Protein AF-A0AAN4WFG5-F1 (afdb_monomer_lite)

pLDDT: mean 77.52, std 17.57, range [32.16, 96.25]

Structure (mmCIF, N/CA/C/O backbone):
data_AF-A0AAN4WFG5-F1
#
_entry.id   AF-A0AAN4WFG5-F1
#
loop_
_atom_site.group_PDB
_atom_site.id
_atom_site.type_symbol
_atom_site.label_atom_id
_atom_site.label_alt_id
_atom_site.label_comp_id
_atom_site.label_asym_id
_atom_site.label_entity_id
_atom_site.label_seq_id
_atom_site.pdbx_PDB_ins_code
_atom_site.Cartn_x
_atom_site.Cartn_y
_atom_site.Cartn_z
_atom_site.occupancy
_atom_site.B_iso_or_equiv
_atom_site.auth_seq_id
_atom_site.auth_comp_id
_atom_site.auth_asym_id
_atom_site.auth_atom_id
_atom_site.pdbx_PDB_model_num
ATOM 1 N N . MET A 1 1 ? -19.060 11.078 45.816 1.00 34.19 1 MET A N 1
ATOM 2 C CA . MET A 1 1 ? -17.906 10.343 45.258 1.00 34.19 1 MET A CA 1
ATOM 3 C C . MET A 1 1 ? -17.980 10.477 43.753 1.00 34.19 1 MET A C 1
ATOM 5 O O . MET A 1 1 ? -18.921 9.961 43.168 1.00 34.19 1 MET A O 1
ATOM 9 N N . SER A 1 2 ? -17.081 11.258 43.155 1.00 34.47 2 SER A N 1
ATOM 10 C CA . SER A 1 2 ? -16.975 11.345 41.698 1.00 34.47 2 SER A CA 1
ATOM 11 C C . SER A 1 2 ? -16.147 10.156 41.227 1.00 34.47 2 SER A C 1
ATOM 13 O O . SER A 1 2 ? -14.965 10.077 41.553 1.00 34.47 2 SER A O 1
ATOM 15 N N . ILE A 1 3 ? -16.773 9.215 40.526 1.00 41.03 3 ILE A N 1
ATOM 16 C CA . ILE A 1 3 ? -16.065 8.164 39.795 1.00 41.03 3 ILE A CA 1
ATOM 17 C C . ILE A 1 3 ? -15.588 8.825 38.501 1.00 41.03 3 ILE A C 1
ATOM 19 O O . ILE A 1 3 ? -16.231 8.727 37.460 1.00 41.03 3 ILE A O 1
ATOM 23 N N . PHE A 1 4 ? -14.488 9.572 38.581 1.00 39.16 4 PHE A N 1
ATOM 24 C CA . PHE A 1 4 ? -13.683 9.814 37.395 1.00 39.16 4 PHE A CA 1
ATOM 25 C C . PHE A 1 4 ? -13.041 8.467 37.071 1.00 39.16 4 PHE A C 1
ATOM 27 O O . PHE A 1 4 ? -12.078 8.065 37.716 1.00 39.16 4 PHE A O 1
ATOM 34 N N . SER A 1 5 ? -13.629 7.714 36.137 1.00 39.97 5 SER A N 1
ATOM 35 C CA . SER A 1 5 ? -12.837 6.704 35.451 1.00 39.97 5 SER A CA 1
ATOM 36 C C . SER A 1 5 ? -11.769 7.492 34.706 1.00 39.97 5 SER A C 1
ATOM 38 O O . SER A 1 5 ? -12.107 8.228 33.773 1.00 39.97 5 SER A O 1
ATOM 40 N N . ASP A 1 6 ? -10.519 7.395 35.142 1.00 40.75 6 ASP A N 1
ATOM 41 C CA . ASP A 1 6 ? -9.383 7.814 34.335 1.00 40.75 6 ASP A CA 1
ATOM 42 C C . ASP A 1 6 ? -9.485 7.035 33.021 1.00 40.75 6 ASP A C 1
ATOM 44 O O . ASP A 1 6 ? -9.111 5.864 32.938 1.00 40.75 6 ASP A O 1
ATOM 48 N N . LYS A 1 7 ? -10.090 7.645 31.994 1.00 48.22 7 LYS A N 1
ATOM 49 C CA . LYS A 1 7 ? -9.979 7.132 30.634 1.00 48.22 7 LYS A CA 1
ATOM 50 C C . LYS A 1 7 ? -8.491 7.192 30.346 1.00 48.22 7 LYS A C 1
ATOM 52 O O . LYS A 1 7 ? -7.965 8.290 30.175 1.00 48.22 7 LYS A O 1
ATOM 57 N N . LYS A 1 8 ? -7.820 6.035 30.347 1.00 57.22 8 LYS A N 1
ATOM 58 C CA . LYS A 1 8 ? -6.467 5.921 29.806 1.00 57.22 8 LYS A CA 1
ATOM 59 C C . LYS A 1 8 ? -6.478 6.645 28.464 1.00 57.22 8 LYS A C 1
ATOM 61 O O . LYS A 1 8 ? -7.284 6.325 27.591 1.00 57.22 8 LYS A O 1
ATOM 66 N N . GLU A 1 9 ? -5.668 7.688 28.358 1.00 62.50 9 GLU A N 1
ATOM 67 C CA . GLU A 1 9 ? -5.581 8.487 27.147 1.00 62.50 9 GLU A CA 1
ATOM 68 C C . GLU A 1 9 ? -5.037 7.570 26.049 1.00 62.50 9 GLU A C 1
ATOM 70 O O . GLU A 1 9 ? -3.884 7.137 26.107 1.00 62.50 9 GLU A O 1
ATOM 75 N N . LYS A 1 10 ? -5.895 7.186 25.093 1.00 67.00 10 LYS A N 1
ATOM 76 C CA . LYS A 1 10 ? -5.463 6.381 23.949 1.00 67.00 10 LYS A CA 1
ATOM 77 C C . LYS A 1 10 ? -4.395 7.184 23.204 1.00 67.00 10 LYS A C 1
ATOM 79 O O . LYS A 1 10 ? -4.493 8.405 23.097 1.00 67.00 10 LYS A O 1
ATOM 84 N N . THR A 1 11 ? -3.381 6.513 22.674 1.00 68.56 11 THR A N 1
ATOM 85 C CA . THR A 1 11 ? -2.281 7.171 21.947 1.00 68.56 11 THR A CA 1
ATOM 86 C C . THR A 1 11 ? -2.275 6.748 20.482 1.00 68.56 11 THR A C 1
ATOM 88 O O . THR A 1 11 ? -2.617 5.607 20.185 1.00 68.56 11 THR A O 1
ATOM 91 N N . SER A 1 12 ? -1.918 7.657 19.565 1.00 72.94 12 SER A N 1
ATOM 92 C CA . SER A 1 12 ? -1.843 7.323 18.136 1.00 72.94 12 SER A CA 1
ATOM 93 C C . SER A 1 12 ? -0.624 6.446 17.841 1.00 72.94 12 SER A C 1
ATOM 95 O O . SER A 1 12 ? 0.480 6.725 18.321 1.00 72.94 12 SER A O 1
ATOM 97 N N . ILE A 1 13 ? -0.803 5.420 17.009 1.00 73.94 13 ILE A N 1
ATOM 98 C CA . ILE A 1 13 ? 0.279 4.537 16.542 1.00 73.94 13 ILE A CA 1
ATOM 99 C C . ILE A 1 13 ? 1.252 5.259 15.606 1.00 73.94 13 ILE A C 1
ATOM 101 O O . ILE A 1 13 ? 2.466 5.029 15.657 1.00 73.94 13 ILE A O 1
ATOM 105 N N . ILE A 1 14 ? 0.717 6.135 14.752 1.00 71.69 14 ILE A N 1
ATOM 106 C CA . ILE A 1 14 ? 1.492 6.966 13.837 1.00 71.69 14 ILE A CA 1
ATOM 107 C C . ILE A 1 14 ? 1.367 8.409 14.308 1.00 71.69 14 ILE A C 1
ATOM 109 O O . ILE A 1 14 ? 0.281 8.982 14.337 1.00 71.69 14 ILE A O 1
ATOM 113 N N . THR A 1 15 ? 2.490 9.005 14.698 1.00 67.75 15 THR A N 1
ATOM 114 C CA . THR A 1 15 ? 2.516 10.381 15.214 1.00 67.75 15 THR A CA 1
ATOM 115 C C . THR A 1 15 ? 3.313 11.293 14.293 1.00 67.75 15 THR A C 1
ATOM 117 O O . THR A 1 15 ? 4.353 10.868 13.780 1.00 67.75 15 THR A O 1
ATOM 120 N N . PRO A 1 16 ? 2.883 12.549 14.082 1.00 61.19 16 PRO A N 1
ATOM 121 C CA . PRO A 1 16 ? 3.707 13.518 13.381 1.00 61.19 16 PRO A CA 1
ATOM 122 C C . PRO A 1 16 ? 4.998 13.771 14.175 1.00 61.19 16 PRO A C 1
ATOM 124 O O . PRO A 1 16 ? 4.988 13.913 15.403 1.00 61.19 16 PRO A O 1
ATOM 127 N N . ALA A 1 17 ? 6.144 13.824 13.499 1.00 61.12 17 ALA A N 1
ATOM 128 C CA . ALA A 1 17 ? 7.402 14.133 14.156 1.00 61.12 17 ALA A CA 1
ATOM 129 C C . ALA A 1 17 ? 7.384 15.599 14.603 1.00 61.12 17 ALA A C 1
ATOM 131 O O . ALA A 1 17 ? 7.198 16.503 13.794 1.00 61.12 17 ALA A O 1
ATOM 132 N N . LYS A 1 18 ? 7.663 15.834 15.890 1.00 53.50 18 LYS A N 1
ATOM 133 C CA . LYS A 1 18 ? 7.558 17.142 16.568 1.00 53.50 18 LYS A CA 1
ATOM 134 C C . LYS A 1 18 ? 8.250 18.341 15.881 1.00 53.50 18 LYS A C 1
ATOM 136 O O . LYS A 1 18 ? 7.961 19.468 16.255 1.00 53.50 18 LYS A O 1
ATOM 141 N N . ASN A 1 19 ? 9.128 18.120 14.895 1.00 50.47 19 ASN A N 1
ATOM 142 C CA . ASN A 1 19 ? 9.938 19.162 14.252 1.00 50.47 19 ASN A CA 1
ATOM 143 C C . ASN A 1 19 ? 9.678 19.343 12.742 1.00 50.47 19 ASN A C 1
ATOM 145 O O . ASN A 1 19 ? 10.284 20.227 12.144 1.00 50.47 19 ASN A O 1
ATOM 149 N N . TYR A 1 20 ? 8.808 18.540 12.120 1.00 46.19 20 TYR A N 1
ATOM 150 C CA . TYR A 1 20 ? 8.482 18.662 10.694 1.00 46.19 20 TYR A CA 1
ATOM 151 C C . TYR A 1 20 ? 6.992 18.385 10.495 1.00 46.19 20 TYR A C 1
ATOM 153 O O . TYR A 1 20 ? 6.522 17.289 10.791 1.00 46.19 20 TYR A O 1
ATOM 161 N N . SER A 1 21 ? 6.256 19.369 9.974 1.00 52.69 21 SER A N 1
ATOM 162 C CA . SER A 1 21 ? 4.793 19.344 9.789 1.00 52.69 21 SER A CA 1
ATOM 163 C C . SER A 1 21 ? 4.278 18.283 8.802 1.00 52.69 21 SER A C 1
ATOM 165 O O . SER A 1 21 ? 3.075 18.185 8.585 1.00 52.69 21 SER A O 1
ATOM 167 N N . LEU A 1 22 ? 5.180 17.506 8.203 1.00 50.88 22 LEU A N 1
ATOM 168 C CA . LEU A 1 22 ? 4.934 16.518 7.157 1.00 50.88 22 LEU A CA 1
ATOM 169 C C . LEU A 1 22 ? 5.889 15.331 7.335 1.00 50.88 22 LEU A C 1
ATOM 171 O O . LEU A 1 22 ? 6.609 14.995 6.414 1.00 50.88 22 LEU A O 1
ATOM 175 N N . SER A 1 23 ? 6.051 14.802 8.546 1.00 56.84 23 SER A N 1
ATOM 176 C CA . SER A 1 23 ? 6.780 13.541 8.717 1.00 56.84 23 SER A CA 1
ATOM 177 C C . SER A 1 23 ? 6.151 12.732 9.827 1.00 56.84 23 SER A C 1
ATOM 179 O O . SER A 1 23 ? 5.722 13.309 10.825 1.00 56.84 23 SER A O 1
ATOM 181 N N . TYR A 1 24 ? 6.110 11.415 9.673 1.00 63.34 24 TYR A N 1
ATOM 182 C CA . TYR A 1 24 ? 5.480 10.509 10.626 1.00 63.34 24 TYR A CA 1
ATOM 183 C C . TYR A 1 24 ? 6.521 9.658 11.369 1.00 63.34 24 TYR A C 1
ATOM 185 O O . TYR A 1 24 ? 7.684 9.556 10.968 1.00 63.34 24 TYR A O 1
ATOM 193 N N . ARG A 1 25 ? 6.123 9.096 12.514 1.00 66.50 25 ARG A N 1
ATOM 194 C CA . ARG A 1 25 ? 6.886 8.098 13.270 1.00 66.50 25 ARG A CA 1
ATOM 195 C C . ARG A 1 25 ? 5.967 6.982 13.730 1.00 66.50 25 ARG A C 1
ATOM 197 O O . ARG A 1 25 ? 4.934 7.259 14.343 1.00 66.50 25 ARG A O 1
ATOM 204 N N . LEU A 1 26 ? 6.404 5.744 13.510 1.00 71.25 26 LEU A N 1
ATOM 205 C CA . LEU A 1 26 ? 5.810 4.567 14.129 1.00 71.25 26 LEU A CA 1
ATOM 206 C C . LEU A 1 26 ? 6.303 4.450 15.574 1.00 71.25 26 LEU A C 1
ATOM 208 O O . LEU A 1 26 ? 7.511 4.474 15.832 1.00 71.25 26 LEU A O 1
ATOM 212 N N . ARG A 1 27 ? 5.376 4.345 16.524 1.00 70.62 27 ARG A N 1
ATOM 213 C CA . ARG A 1 27 ? 5.710 4.069 17.926 1.00 70.62 27 ARG A CA 1
ATOM 214 C C . ARG A 1 27 ? 5.974 2.568 18.119 1.00 70.62 27 ARG A C 1
ATOM 216 O O . ARG A 1 27 ? 5.368 1.746 17.448 1.00 70.62 27 ARG A O 1
ATOM 223 N N . SER A 1 28 ? 6.832 2.206 19.077 1.00 70.31 28 SER A N 1
ATOM 224 C CA . SER A 1 28 ? 6.839 0.842 19.629 1.00 70.31 28 SER A CA 1
ATOM 225 C C . SER A 1 28 ? 5.492 0.568 20.306 1.00 70.31 28 SER A C 1
ATOM 227 O O . SER A 1 28 ? 5.099 1.337 21.185 1.00 70.31 28 SER A O 1
ATOM 229 N N . ILE A 1 29 ? 4.801 -0.496 19.896 1.00 73.25 29 ILE A N 1
ATOM 230 C CA . ILE A 1 29 ? 3.452 -0.840 20.367 1.00 73.25 29 ILE A CA 1
ATOM 231 C C . ILE A 1 29 ? 3.543 -1.989 21.374 1.00 73.25 29 ILE A C 1
ATOM 233 O O . ILE A 1 29 ? 4.164 -3.010 21.082 1.00 73.25 29 ILE A O 1
ATOM 237 N N . ASP A 1 30 ? 2.911 -1.820 22.536 1.00 77.75 30 ASP A N 1
ATOM 238 C CA . ASP A 1 30 ? 2.518 -2.927 23.410 1.00 77.75 30 ASP A CA 1
ATOM 239 C C . ASP A 1 30 ? 1.048 -3.246 23.118 1.00 77.75 30 ASP A C 1
ATOM 241 O O . ASP A 1 30 ? 0.167 -2.424 23.366 1.00 77.75 30 ASP A O 1
ATOM 245 N N . TRP A 1 31 ? 0.781 -4.427 22.558 1.00 77.88 31 TRP A N 1
ATOM 246 C CA . TRP A 1 31 ? -0.572 -4.849 22.181 1.00 77.88 31 TRP A CA 1
ATOM 247 C C . TRP A 1 31 ? -1.488 -5.119 23.388 1.00 77.88 31 TRP A C 1
ATOM 249 O O . TRP A 1 31 ? -2.665 -5.410 23.196 1.00 77.88 31 TRP A O 1
ATOM 259 N N . ASN A 1 32 ? -0.976 -5.019 24.620 1.00 78.50 32 ASN A N 1
ATOM 260 C CA . ASN A 1 32 ? -1.775 -5.092 25.847 1.00 78.50 32 ASN A CA 1
ATOM 261 C C . ASN A 1 32 ? -2.323 -3.726 26.299 1.00 78.50 32 ASN A C 1
ATOM 263 O O . ASN A 1 32 ? -2.953 -3.631 27.355 1.00 78.50 32 ASN A O 1
ATOM 267 N N . GLU A 1 33 ? -2.067 -2.661 25.539 1.00 76.44 33 GLU A N 1
ATOM 268 C CA . GLU A 1 33 ? -2.582 -1.320 25.805 1.00 76.44 33 GLU A CA 1
ATOM 269 C C . GLU A 1 33 ? -3.596 -0.894 24.739 1.00 76.44 33 GLU A C 1
ATOM 271 O O . GLU A 1 33 ? -3.502 -1.286 23.578 1.00 76.44 33 GLU A O 1
ATOM 276 N N . ASP A 1 34 ? -4.555 -0.050 25.126 1.00 71.56 34 ASP A N 1
ATOM 277 C CA . ASP A 1 34 ? -5.479 0.558 24.172 1.00 71.56 34 ASP A CA 1
ATOM 278 C C . ASP A 1 34 ? -4.781 1.694 23.412 1.00 71.56 34 ASP A C 1
ATOM 280 O O . ASP A 1 34 ? -4.182 2.607 23.994 1.00 71.56 34 ASP A O 1
ATOM 284 N N . PHE A 1 35 ? -4.920 1.691 22.094 1.00 77.38 35 PHE A N 1
ATOM 285 C CA . PHE A 1 35 ? -4.412 2.743 21.222 1.00 77.38 35 PHE A CA 1
ATOM 286 C C . PHE A 1 35 ? -5.356 2.942 20.033 1.00 77.38 35 PHE A C 1
ATOM 288 O O . PHE A 1 35 ? -6.289 2.167 19.802 1.00 77.38 35 PHE A O 1
ATOM 295 N N . TYR A 1 36 ? -5.136 4.030 19.304 1.00 75.69 36 TYR A N 1
ATOM 296 C CA . TYR A 1 36 ? -5.899 4.364 18.107 1.00 75.69 36 TYR A CA 1
ATOM 297 C C . TYR A 1 36 ? -4.957 4.662 16.949 1.00 75.69 36 TYR A C 1
ATOM 299 O O . TYR A 1 36 ? -3.743 4.817 17.115 1.00 75.69 36 TYR A O 1
ATOM 307 N N . PHE A 1 37 ? -5.525 4.751 15.761 1.00 79.56 37 PHE A N 1
ATOM 308 C CA . PHE A 1 37 ? -4.801 5.116 14.565 1.00 79.56 37 PHE A CA 1
ATOM 309 C C . PHE A 1 37 ? -5.539 6.218 13.829 1.00 79.56 37 PHE A C 1
ATOM 311 O O . PHE A 1 37 ? -6.680 6.051 13.413 1.00 79.56 37 PHE A O 1
ATOM 318 N N . GLU A 1 38 ? -4.856 7.343 13.644 1.00 78.19 38 GLU A N 1
ATOM 319 C CA . GLU A 1 38 ? -5.314 8.368 12.721 1.00 78.19 38 GLU A CA 1
ATOM 320 C C . GLU A 1 38 ? -4.828 8.005 11.318 1.00 78.19 38 GLU A C 1
ATOM 322 O O . GLU A 1 38 ? -3.624 8.003 11.045 1.00 78.19 38 GLU A O 1
ATOM 327 N N . ASN A 1 39 ? -5.766 7.659 10.437 1.00 82.12 39 ASN A N 1
ATOM 328 C CA . ASN A 1 39 ? -5.450 7.282 9.069 1.00 82.12 39 ASN A CA 1
ATOM 329 C C . ASN A 1 39 ? -4.772 8.451 8.329 1.00 82.12 39 ASN A C 1
ATOM 331 O O . ASN A 1 39 ? -5.426 9.463 8.066 1.00 82.12 39 ASN A O 1
ATOM 335 N N . PRO A 1 40 ? -3.486 8.329 7.932 1.00 81.62 40 PRO A N 1
ATOM 336 C CA . PRO A 1 40 ? -2.794 9.387 7.205 1.00 81.62 40 PRO A CA 1
ATOM 337 C C . PRO A 1 40 ? -3.322 9.522 5.769 1.00 81.62 40 PRO A C 1
ATOM 339 O O . PRO A 1 40 ? -2.989 10.483 5.073 1.00 81.62 40 PRO A O 1
ATOM 342 N N . ILE A 1 41 ? -4.135 8.563 5.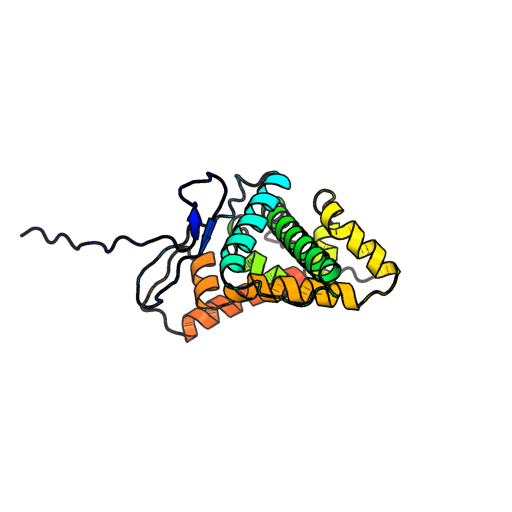312 1.00 88.12 41 ILE A N 1
ATOM 343 C CA . ILE A 1 41 ? -4.728 8.535 3.983 1.00 88.12 41 ILE A CA 1
ATOM 344 C C . ILE A 1 41 ? -6.128 9.130 4.043 1.00 88.12 41 ILE A C 1
ATOM 346 O O . ILE A 1 41 ? -7.126 8.450 4.256 1.00 88.12 41 ILE A O 1
ATOM 350 N N . ASP A 1 42 ? -6.197 10.436 3.816 1.00 85.69 42 ASP A N 1
ATOM 351 C CA . ASP A 1 42 ? -7.460 11.149 3.690 1.00 85.69 42 ASP A CA 1
ATOM 352 C C . ASP A 1 42 ? -7.762 11.415 2.211 1.00 85.69 42 ASP A C 1
ATOM 354 O O . ASP A 1 42 ? -7.152 12.289 1.583 1.00 85.69 42 ASP A O 1
ATOM 358 N N . LYS A 1 43 ? -8.729 10.662 1.666 1.00 89.69 43 LYS A N 1
ATOM 359 C CA . LYS A 1 43 ? -9.199 10.770 0.274 1.00 89.69 43 LYS A CA 1
ATOM 360 C C . LYS A 1 43 ? -9.480 12.218 -0.138 1.00 89.69 43 LYS A C 1
ATOM 362 O O . LYS A 1 43 ? -9.177 12.606 -1.261 1.00 89.69 43 LYS A O 1
ATOM 367 N N . GLU A 1 44 ? -10.056 13.019 0.756 1.00 88.50 44 GLU A N 1
ATOM 368 C CA . GLU A 1 44 ? -10.472 14.393 0.454 1.00 88.50 44 GLU A CA 1
ATOM 369 C C . GLU A 1 44 ? -9.276 15.359 0.426 1.00 88.50 44 GLU A C 1
ATOM 371 O O . GLU A 1 44 ? -9.295 16.366 -0.286 1.00 88.50 44 GLU A O 1
ATOM 376 N N . LYS A 1 45 ? -8.202 15.045 1.161 1.00 87.06 45 LYS A N 1
ATOM 377 C CA . LYS A 1 45 ? -6.991 15.878 1.232 1.00 87.06 45 LYS A CA 1
ATOM 378 C C . LYS A 1 45 ? -5.935 15.489 0.200 1.00 87.06 45 LYS A C 1
ATOM 380 O O . LYS A 1 45 ? -5.166 16.362 -0.224 1.00 87.06 45 LYS A O 1
ATOM 385 N N . ILE A 1 46 ? -5.879 14.220 -0.208 1.00 89.62 46 ILE A N 1
ATOM 386 C CA . ILE A 1 46 ? -4.907 13.688 -1.175 1.00 89.62 46 ILE A CA 1
ATOM 387 C C . ILE A 1 46 ? -5.468 13.845 -2.591 1.00 89.62 46 ILE A C 1
ATOM 389 O O . ILE A 1 46 ? -5.965 12.915 -3.213 1.00 89.62 46 ILE A O 1
ATOM 393 N N . ASN A 1 47 ? -5.373 15.070 -3.101 1.00 86.38 47 ASN A N 1
ATOM 394 C CA . ASN A 1 47 ? -5.838 15.459 -4.434 1.00 86.38 47 ASN A CA 1
ATOM 395 C C . ASN A 1 47 ? -4.700 15.655 -5.448 1.00 86.38 47 ASN A C 1
ATOM 397 O O . ASN A 1 47 ? -4.918 16.204 -6.523 1.00 86.38 47 ASN A O 1
ATOM 401 N N . SER A 1 48 ? -3.477 15.262 -5.091 1.00 89.31 48 SER A N 1
ATOM 402 C CA . SER A 1 48 ? -2.336 15.296 -5.994 1.00 89.31 48 SER A CA 1
ATOM 403 C C . SER A 1 48 ? -1.342 14.193 -5.672 1.00 89.31 48 SER A C 1
ATOM 405 O O . SER A 1 48 ? -1.136 13.812 -4.515 1.00 89.31 48 SER A O 1
ATOM 407 N N . VAL A 1 49 ? -0.660 13.749 -6.718 1.00 89.00 49 VAL A N 1
ATOM 408 C CA . VAL A 1 49 ? 0.458 12.811 -6.654 1.00 89.00 49 VAL A CA 1
ATOM 409 C C . VAL A 1 49 ? 1.538 13.261 -5.663 1.00 89.00 49 VAL A C 1
ATOM 411 O O . VAL A 1 49 ? 2.035 12.455 -4.884 1.00 89.00 49 VAL A O 1
ATOM 414 N N . SER A 1 50 ? 1.889 14.553 -5.634 1.00 87.50 50 SER A N 1
ATOM 415 C CA . SER A 1 50 ? 2.936 15.066 -4.736 1.00 87.50 50 SER A CA 1
ATOM 416 C C . SER A 1 50 ? 2.602 14.856 -3.258 1.00 87.50 50 SER A C 1
ATOM 418 O O . SER A 1 50 ? 3.492 14.562 -2.464 1.00 87.50 50 SER A O 1
ATOM 420 N N . LYS A 1 51 ? 1.323 14.972 -2.876 1.00 89.19 51 LYS A N 1
ATOM 421 C CA . LYS A 1 51 ? 0.887 14.689 -1.502 1.00 89.19 51 LYS A CA 1
ATOM 422 C C . LYS A 1 51 ? 0.993 13.202 -1.181 1.00 89.19 51 LYS A C 1
ATOM 424 O O . LYS A 1 51 ? 1.511 12.860 -0.124 1.00 89.19 51 LYS A O 1
ATOM 429 N N . ALA A 1 52 ? 0.552 12.340 -2.098 1.00 91.62 52 ALA A N 1
ATOM 430 C CA . ALA A 1 52 ? 0.683 10.894 -1.941 1.00 91.62 52 ALA A CA 1
ATOM 431 C C . ALA A 1 52 ? 2.156 10.471 -1.808 1.00 91.62 52 ALA A C 1
ATOM 433 O O . ALA A 1 52 ? 2.484 9.647 -0.960 1.00 91.62 52 ALA A O 1
ATOM 434 N N . MET A 1 53 ? 3.052 11.105 -2.569 1.00 88.88 53 MET A N 1
ATOM 435 C CA . MET A 1 53 ? 4.495 10.867 -2.505 1.00 88.88 53 MET A CA 1
ATOM 436 C C . MET A 1 53 ? 5.103 11.244 -1.152 1.00 88.88 53 MET A C 1
ATOM 438 O O . MET A 1 53 ? 5.907 10.491 -0.610 1.00 88.88 53 MET A O 1
ATOM 442 N N . ASN A 1 54 ? 4.715 12.389 -0.585 1.00 86.69 54 ASN A N 1
ATOM 443 C CA . ASN A 1 54 ? 5.189 12.784 0.743 1.00 86.69 54 ASN A CA 1
ATOM 444 C C . ASN A 1 54 ? 4.734 11.780 1.810 1.00 86.69 54 ASN A C 1
ATOM 446 O O . ASN A 1 54 ? 5.550 11.319 2.599 1.00 86.69 54 ASN A O 1
ATOM 450 N N . ILE A 1 55 ? 3.463 11.365 1.766 1.00 88.31 55 ILE A N 1
ATOM 451 C CA . ILE A 1 55 ? 2.917 10.369 2.699 1.00 88.31 55 ILE A CA 1
ATOM 452 C C . ILE A 1 55 ? 3.652 9.029 2.565 1.00 88.31 55 ILE A C 1
ATOM 454 O O . ILE A 1 55 ? 4.048 8.448 3.574 1.00 88.31 55 ILE A O 1
ATOM 458 N N . ALA A 1 56 ? 3.878 8.552 1.337 1.00 90.38 56 ALA A N 1
ATOM 459 C CA . ALA A 1 56 ? 4.622 7.322 1.077 1.00 90.38 56 ALA A CA 1
ATOM 460 C C . ALA A 1 56 ? 6.036 7.373 1.672 1.00 90.38 56 ALA A C 1
ATOM 462 O O . ALA A 1 56 ? 6.423 6.471 2.416 1.00 90.38 56 ALA A O 1
ATOM 463 N N . LYS A 1 57 ? 6.771 8.460 1.409 1.00 85.00 57 LYS A N 1
ATOM 464 C CA . LYS A 1 57 ? 8.115 8.683 1.957 1.00 85.00 57 LYS A CA 1
ATOM 465 C C . LYS A 1 57 ? 8.123 8.696 3.472 1.00 85.00 57 LYS A C 1
ATOM 467 O O . LYS A 1 57 ? 8.985 8.075 4.081 1.00 85.00 57 LYS A O 1
ATOM 472 N N . ASP A 1 58 ? 7.161 9.361 4.094 1.00 81.94 58 ASP A N 1
ATOM 473 C CA . ASP A 1 58 ? 7.094 9.429 5.549 1.00 81.94 58 ASP A CA 1
ATOM 474 C C . ASP A 1 58 ? 6.797 8.070 6.188 1.00 81.94 58 ASP A C 1
ATOM 476 O O . ASP A 1 58 ? 7.354 7.742 7.241 1.00 81.94 58 ASP A O 1
ATOM 480 N N . ILE A 1 59 ? 5.946 7.261 5.553 1.00 83.62 59 ILE A N 1
ATOM 481 C CA . ILE A 1 59 ? 5.668 5.886 5.982 1.00 83.62 59 ILE A CA 1
ATOM 482 C C . ILE A 1 59 ? 6.932 5.031 5.846 1.00 83.62 59 ILE A C 1
ATOM 484 O O . ILE A 1 59 ? 7.314 4.354 6.801 1.00 83.62 59 ILE A O 1
ATOM 488 N N . PHE A 1 60 ? 7.633 5.111 4.714 1.00 81.06 60 PHE A N 1
ATOM 489 C CA . PHE A 1 60 ? 8.897 4.399 4.508 1.00 81.06 60 PHE A CA 1
ATOM 490 C C . PHE A 1 60 ? 9.961 4.846 5.520 1.00 81.06 60 PHE A C 1
ATOM 492 O O . PHE A 1 60 ? 10.568 4.012 6.189 1.00 81.06 60 PHE A O 1
ATOM 499 N N . LEU A 1 61 ? 10.133 6.150 5.744 1.00 74.56 61 LEU A N 1
ATOM 500 C CA . LEU A 1 61 ? 11.057 6.699 6.744 1.00 74.56 61 LEU A CA 1
ATOM 501 C C . LEU A 1 61 ? 10.710 6.269 8.175 1.00 74.56 61 LEU A C 1
ATOM 503 O O . LEU A 1 61 ? 11.615 6.048 8.987 1.00 74.56 61 LEU A O 1
ATOM 507 N N . SER A 1 62 ? 9.418 6.127 8.487 1.00 68.69 62 SER A N 1
ATOM 508 C CA . SER A 1 62 ? 8.954 5.607 9.780 1.00 68.69 62 SER A CA 1
ATOM 509 C C . SER A 1 62 ? 9.426 4.172 10.019 1.00 68.69 62 SER A C 1
ATOM 511 O O . SER A 1 62 ? 9.691 3.802 11.162 1.00 68.69 62 SER A O 1
ATOM 513 N N . VAL A 1 63 ? 9.579 3.387 8.950 1.00 68.38 63 VAL A N 1
ATOM 514 C CA . VAL A 1 63 ? 10.083 2.008 8.976 1.00 68.38 63 VAL A CA 1
ATOM 515 C C . VAL A 1 63 ? 11.618 1.960 8.973 1.00 68.38 63 VAL A C 1
ATOM 517 O O . VAL A 1 63 ? 12.229 1.225 9.756 1.00 68.38 63 VAL A O 1
ATOM 520 N N . VAL A 1 64 ? 12.256 2.756 8.114 1.00 61.69 64 VAL A N 1
ATOM 521 C CA . VAL A 1 64 ? 13.698 2.703 7.804 1.00 61.69 64 VAL A CA 1
ATOM 522 C C . VAL A 1 64 ? 14.595 2.994 9.013 1.00 61.69 64 VAL A C 1
ATOM 524 O O . VAL A 1 64 ? 15.714 2.484 9.074 1.00 61.69 64 VAL A O 1
ATOM 527 N N . ARG A 1 65 ? 14.120 3.733 10.028 1.00 52.59 65 ARG A N 1
ATOM 528 C CA . ARG A 1 65 ? 14.916 4.037 11.238 1.00 52.59 65 ARG A CA 1
ATOM 529 C C . ARG A 1 65 ? 15.422 2.811 12.008 1.00 52.59 65 ARG A C 1
ATOM 531 O O . ARG A 1 65 ? 16.262 2.992 12.885 1.00 52.59 65 ARG A O 1
ATOM 538 N N . ALA A 1 66 ? 14.941 1.604 11.704 1.00 43.00 66 ALA A N 1
ATOM 539 C CA . ALA A 1 66 ? 15.397 0.405 12.391 1.00 43.00 66 ALA A CA 1
ATOM 540 C C . ALA A 1 66 ? 16.663 -0.244 11.812 1.00 43.00 66 ALA A C 1
ATOM 542 O O . ALA A 1 66 ? 17.339 -0.883 12.595 1.00 43.00 66 ALA A O 1
ATOM 543 N N . GLU A 1 67 ? 17.024 -0.119 10.527 1.00 46.94 67 GLU A N 1
ATOM 544 C CA . GLU A 1 67 ? 18.200 -0.849 9.999 1.00 46.94 67 GLU A CA 1
ATOM 545 C C . GLU A 1 67 ? 18.495 -0.502 8.531 1.00 46.94 67 GLU A C 1
ATOM 547 O O . GLU A 1 67 ? 17.845 -1.000 7.618 1.00 46.94 67 GLU A O 1
ATOM 552 N N . ILE A 1 68 ? 19.531 0.302 8.281 1.00 47.94 68 ILE A N 1
ATOM 553 C CA . ILE A 1 68 ? 20.316 0.186 7.044 1.00 47.94 68 ILE A CA 1
ATOM 554 C C . ILE A 1 68 ? 21.782 0.130 7.471 1.00 47.94 68 ILE A C 1
ATOM 556 O O . ILE A 1 68 ? 22.482 1.138 7.539 1.00 47.94 68 ILE A O 1
ATOM 560 N N . GLN A 1 69 ? 22.237 -1.077 7.804 1.00 43.62 69 GLN A N 1
ATOM 561 C CA . GLN A 1 69 ? 23.655 -1.435 7.838 1.00 43.62 69 GLN A CA 1
ATOM 562 C C . GLN A 1 69 ? 23.989 -2.317 6.625 1.00 43.62 69 GLN A C 1
ATOM 564 O O . GLN A 1 69 ? 24.556 -3.393 6.771 1.00 43.62 69 GLN A O 1
ATOM 569 N N . PHE A 1 70 ? 23.656 -1.887 5.404 1.00 48.44 70 PHE A N 1
ATOM 570 C CA . PHE A 1 70 ? 24.208 -2.532 4.209 1.00 48.44 70 PHE A CA 1
ATOM 571 C C . PHE A 1 70 ? 25.625 -1.996 3.959 1.00 48.44 70 PHE A C 1
ATOM 573 O O . PHE A 1 70 ? 25.844 -1.047 3.208 1.00 48.44 70 PHE A O 1
ATOM 580 N N . ARG A 1 71 ? 26.595 -2.591 4.665 1.00 45.22 71 ARG A N 1
ATOM 581 C CA . ARG A 1 71 ? 28.035 -2.474 4.395 1.00 45.22 71 ARG A CA 1
ATOM 582 C C . ARG A 1 71 ? 28.413 -3.456 3.283 1.00 45.22 71 ARG A C 1
ATOM 584 O O . ARG A 1 71 ? 29.010 -4.479 3.571 1.00 45.22 71 ARG A O 1
ATOM 591 N N . ASP A 1 72 ? 28.062 -3.155 2.039 1.00 49.66 72 ASP A N 1
ATOM 592 C CA . ASP A 1 72 ? 28.768 -3.710 0.878 1.00 49.66 72 ASP A CA 1
ATOM 593 C C . ASP A 1 72 ? 28.563 -2.798 -0.339 1.00 49.66 72 ASP A C 1
ATOM 595 O O . ASP A 1 72 ? 27.467 -2.662 -0.879 1.00 49.66 72 ASP A O 1
ATOM 599 N N . ASN A 1 73 ? 29.643 -2.139 -0.767 1.00 55.34 73 ASN A N 1
ATOM 600 C CA . ASN A 1 73 ? 29.631 -1.057 -1.762 1.00 55.34 73 ASN A CA 1
ATOM 601 C C . ASN A 1 73 ? 29.285 -1.500 -3.202 1.00 55.34 73 ASN A C 1
ATOM 603 O O . ASN A 1 73 ? 29.257 -0.660 -4.093 1.00 55.34 73 ASN A O 1
ATOM 607 N N . HIS A 1 74 ? 29.031 -2.786 -3.462 1.00 52.50 74 HIS A N 1
ATOM 608 C CA . HIS A 1 74 ? 28.916 -3.324 -4.827 1.00 52.50 74 HIS A CA 1
ATOM 609 C C . HIS A 1 74 ? 27.480 -3.400 -5.377 1.00 52.50 74 HIS A C 1
ATOM 611 O O . HIS A 1 74 ? 27.310 -3.748 -6.540 1.00 52.50 74 HIS A O 1
ATOM 617 N N . ARG A 1 75 ? 26.445 -3.092 -4.578 1.00 63.53 75 ARG A N 1
ATOM 618 C CA . ARG A 1 75 ? 25.024 -3.138 -5.008 1.00 63.53 75 ARG A CA 1
ATOM 619 C C . ARG A 1 75 ? 24.193 -1.949 -4.522 1.00 63.53 75 ARG A C 1
ATOM 621 O O . ARG A 1 75 ? 22.976 -2.036 -4.380 1.00 63.53 75 ARG A O 1
ATOM 628 N N . TRP A 1 76 ? 24.865 -0.843 -4.219 1.00 67.62 76 TRP A N 1
ATOM 629 C CA . TRP A 1 76 ? 24.219 0.350 -3.675 1.00 67.62 76 TRP A CA 1
ATOM 630 C C . TRP A 1 76 ? 23.264 1.002 -4.685 1.00 67.62 76 TRP A C 1
ATOM 632 O O . TRP A 1 76 ? 22.183 1.441 -4.301 1.00 67.62 76 TRP A O 1
ATOM 642 N N . ASP A 1 77 ? 23.619 0.978 -5.972 1.00 73.56 77 ASP A N 1
ATOM 643 C CA . ASP A 1 77 ? 22.787 1.525 -7.048 1.00 73.56 77 ASP A CA 1
ATOM 644 C C . ASP A 1 77 ? 21.490 0.719 -7.235 1.00 73.56 77 ASP A C 1
ATOM 646 O O . ASP A 1 77 ? 20.412 1.312 -7.276 1.00 73.56 77 ASP A O 1
ATOM 650 N N . ASP A 1 78 ? 21.569 -0.621 -7.232 1.00 72.38 78 ASP A N 1
ATOM 651 C CA . ASP A 1 78 ? 20.396 -1.514 -7.242 1.00 72.38 78 ASP A CA 1
ATOM 652 C C . ASP A 1 78 ? 19.475 -1.225 -6.048 1.00 72.38 78 ASP A C 1
ATOM 654 O O . ASP A 1 78 ? 18.259 -1.107 -6.192 1.00 72.38 78 ASP A O 1
ATOM 658 N N . TYR A 1 79 ? 20.055 -1.098 -4.850 1.00 74.75 79 TYR A N 1
ATOM 659 C CA . TYR A 1 79 ? 19.304 -0.832 -3.626 1.00 74.75 79 TYR A CA 1
ATOM 660 C C . TYR A 1 79 ? 18.564 0.510 -3.683 1.00 74.75 79 TYR A C 1
ATOM 662 O O . TYR A 1 79 ? 17.376 0.570 -3.346 1.00 74.75 79 TYR A O 1
ATOM 670 N N . ILE A 1 80 ? 19.245 1.579 -4.118 1.00 79.50 80 ILE A N 1
ATOM 671 C CA . ILE A 1 80 ? 18.624 2.896 -4.308 1.00 79.50 80 ILE A CA 1
ATOM 672 C C . ILE A 1 80 ? 17.492 2.783 -5.325 1.00 79.50 80 ILE A C 1
ATOM 674 O O . ILE A 1 80 ? 16.384 3.244 -5.049 1.00 79.50 80 ILE A O 1
ATOM 678 N N . PHE A 1 81 ? 17.752 2.158 -6.474 1.00 81.88 81 PHE A N 1
ATOM 679 C CA . PHE A 1 81 ? 16.769 2.011 -7.539 1.00 81.88 81 PHE A CA 1
ATOM 680 C C . PHE A 1 81 ? 15.518 1.269 -7.056 1.00 81.88 81 PHE A C 1
ATOM 682 O O . PHE A 1 81 ? 14.415 1.806 -7.172 1.00 81.88 81 PHE A O 1
ATOM 689 N N . PHE A 1 82 ? 15.670 0.089 -6.446 1.00 84.06 82 PHE A N 1
ATOM 690 C CA . PHE A 1 82 ? 14.534 -0.697 -5.956 1.00 84.06 82 PHE A CA 1
ATOM 691 C C . PHE A 1 82 ? 13.767 0.017 -4.847 1.00 84.06 82 PHE A C 1
ATOM 693 O O . PHE A 1 82 ? 12.538 -0.019 -4.838 1.00 84.06 82 PHE A O 1
ATOM 700 N N . THR A 1 83 ? 14.461 0.717 -3.947 1.00 83.56 83 THR A N 1
ATOM 701 C CA . THR A 1 83 ? 13.808 1.478 -2.871 1.00 83.56 83 THR A CA 1
ATOM 702 C C . THR A 1 83 ? 13.023 2.665 -3.427 1.00 83.56 83 THR A C 1
ATOM 704 O O . THR A 1 83 ? 11.856 2.839 -3.083 1.00 83.56 83 THR A O 1
ATOM 707 N N . MET A 1 84 ? 13.605 3.441 -4.346 1.00 84.38 84 MET A N 1
ATOM 708 C CA . MET A 1 84 ? 12.912 4.559 -4.996 1.00 84.38 84 MET A CA 1
ATOM 709 C C . MET A 1 84 ? 11.715 4.089 -5.830 1.00 84.38 84 MET A C 1
ATOM 711 O O . MET A 1 84 ? 10.659 4.719 -5.807 1.00 84.38 84 MET A O 1
ATOM 715 N N . ALA A 1 85 ? 11.857 2.979 -6.557 1.00 87.44 85 ALA A N 1
ATOM 716 C CA . ALA A 1 85 ? 10.766 2.393 -7.328 1.00 87.44 85 ALA A CA 1
ATOM 717 C C . ALA A 1 85 ? 9.641 1.876 -6.414 1.00 87.44 85 ALA A C 1
ATOM 719 O O . ALA A 1 85 ? 8.470 2.138 -6.683 1.00 87.44 85 ALA A O 1
ATOM 720 N N . ALA A 1 86 ? 9.983 1.219 -5.303 1.00 89.19 86 ALA A N 1
ATOM 721 C CA . ALA A 1 86 ? 9.027 0.780 -4.289 1.00 89.19 86 ALA A CA 1
ATOM 722 C C . ALA A 1 86 ? 8.250 1.963 -3.682 1.00 89.19 86 ALA A C 1
ATOM 724 O O . ALA A 1 86 ? 7.019 1.926 -3.627 1.00 89.19 86 ALA A O 1
ATOM 725 N N . GLU A 1 87 ? 8.938 3.043 -3.296 1.00 90.19 87 GLU A N 1
ATOM 726 C CA . GLU A 1 87 ? 8.301 4.277 -2.811 1.00 90.19 87 GLU A CA 1
ATOM 727 C C . GLU A 1 87 ? 7.339 4.871 -3.848 1.00 90.19 87 GLU A C 1
ATOM 729 O O . GLU A 1 87 ? 6.205 5.224 -3.517 1.00 90.19 87 GLU A O 1
ATOM 734 N N . ASN A 1 88 ? 7.766 4.940 -5.112 1.00 90.75 88 ASN A N 1
ATOM 735 C CA . ASN A 1 88 ? 6.959 5.473 -6.206 1.00 90.75 88 ASN A CA 1
ATOM 736 C C . ASN A 1 88 ? 5.701 4.634 -6.463 1.00 90.75 88 ASN A C 1
ATOM 738 O O . ASN A 1 88 ? 4.618 5.201 -6.610 1.00 90.75 88 ASN 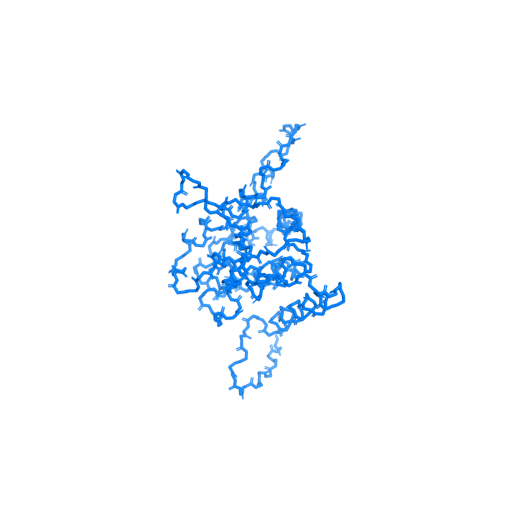A O 1
ATOM 742 N N . ILE A 1 89 ? 5.817 3.302 -6.486 1.00 93.12 89 ILE A N 1
ATOM 743 C CA . ILE A 1 89 ? 4.669 2.395 -6.649 1.00 93.12 89 ILE A CA 1
ATOM 744 C C . ILE A 1 89 ? 3.704 2.547 -5.476 1.00 93.12 89 ILE A C 1
ATOM 746 O O . ILE A 1 89 ? 2.491 2.636 -5.680 1.00 93.12 89 ILE A O 1
ATOM 750 N N . PHE A 1 90 ? 4.217 2.622 -4.247 1.00 94.81 90 PHE A N 1
ATOM 751 C CA . PHE A 1 90 ? 3.376 2.813 -3.071 1.00 94.81 90 PHE A CA 1
ATOM 752 C C . PHE A 1 90 ? 2.636 4.158 -3.123 1.00 94.81 90 PHE A C 1
ATOM 754 O O . PHE A 1 90 ? 1.417 4.195 -2.953 1.00 94.81 90 PHE A O 1
ATOM 761 N N . ALA A 1 91 ? 3.330 5.249 -3.460 1.00 94.25 91 ALA A N 1
ATOM 762 C CA . ALA A 1 91 ? 2.731 6.571 -3.644 1.00 94.25 91 ALA A CA 1
ATOM 763 C C . ALA A 1 91 ? 1.665 6.591 -4.748 1.00 94.25 91 ALA A C 1
ATOM 765 O O . ALA A 1 91 ? 0.576 7.139 -4.554 1.00 94.25 91 ALA A O 1
ATOM 766 N N . ALA A 1 92 ? 1.960 5.976 -5.894 1.00 95.12 92 ALA A N 1
ATOM 767 C CA . ALA A 1 92 ? 1.023 5.855 -7.002 1.00 95.12 92 ALA A CA 1
ATOM 768 C C . ALA A 1 92 ? -0.220 5.057 -6.587 1.00 95.12 92 ALA A C 1
ATOM 770 O O . ALA A 1 92 ? -1.335 5.470 -6.895 1.00 95.12 92 ALA A O 1
ATOM 771 N N . THR A 1 93 ? -0.050 3.986 -5.806 1.00 95.81 93 THR A N 1
ATOM 772 C CA . THR A 1 93 ? -1.164 3.185 -5.277 1.00 95.81 93 THR A CA 1
ATOM 773 C C . THR A 1 93 ? -2.025 3.987 -4.304 1.00 95.81 93 THR A C 1
ATOM 775 O O . THR A 1 93 ? -3.247 3.991 -4.444 1.00 95.81 93 THR A O 1
ATOM 778 N N . ILE A 1 94 ? -1.419 4.739 -3.376 1.00 95.75 94 ILE A N 1
ATOM 779 C CA . ILE A 1 94 ? -2.152 5.653 -2.480 1.00 95.75 94 ILE A CA 1
ATOM 780 C C . ILE A 1 94 ? -2.995 6.633 -3.297 1.00 95.75 94 ILE A C 1
ATOM 782 O O . ILE A 1 94 ? -4.191 6.794 -3.043 1.00 95.75 94 ILE A O 1
ATOM 786 N N . TYR A 1 95 ? -2.382 7.285 -4.286 1.00 95.75 95 TYR A N 1
ATOM 787 C CA . TYR A 1 95 ? -3.078 8.258 -5.119 1.00 95.75 95 TYR A CA 1
ATOM 788 C C . TYR A 1 95 ? -4.214 7.617 -5.925 1.00 95.75 95 TYR A C 1
ATOM 790 O O . TYR A 1 95 ? -5.320 8.156 -5.949 1.00 95.75 95 TYR A O 1
ATOM 798 N N . TYR A 1 96 ? -3.976 6.444 -6.518 1.00 95.50 96 TYR A N 1
ATOM 799 C CA . TYR A 1 96 ? -4.976 5.703 -7.283 1.00 95.50 96 TYR A CA 1
ATOM 800 C C . TYR A 1 96 ? -6.197 5.350 -6.423 1.00 95.50 96 TYR A C 1
ATOM 802 O O . TYR A 1 96 ? -7.332 5.601 -6.832 1.00 95.50 96 TYR A O 1
ATOM 810 N N . TYR A 1 97 ? -5.974 4.859 -5.199 1.00 95.12 97 TYR A N 1
ATOM 811 C CA . TYR A 1 97 ? -7.033 4.592 -4.222 1.00 95.12 97 TYR A CA 1
ATOM 812 C C . TYR A 1 97 ? -7.838 5.854 -3.904 1.00 95.12 97 TYR A C 1
ATOM 814 O O . TYR A 1 97 ? -9.061 5.888 -4.073 1.00 95.12 97 TYR A O 1
ATOM 822 N N . CYS A 1 98 ? -7.148 6.935 -3.542 1.00 94.12 98 CYS A N 1
ATOM 823 C CA . CYS A 1 98 ? -7.777 8.221 -3.248 1.00 94.12 98 CYS A CA 1
ATOM 824 C C . CYS A 1 98 ? -8.525 8.818 -4.446 1.00 94.12 98 CYS A C 1
ATOM 826 O O . CYS A 1 98 ? -9.503 9.539 -4.256 1.00 94.12 98 CYS A O 1
ATOM 828 N N . LYS A 1 99 ? -8.137 8.516 -5.682 1.00 93.19 99 LYS A N 1
ATOM 829 C CA . LYS A 1 99 ? -8.823 9.018 -6.876 1.00 93.19 99 LYS A CA 1
ATOM 830 C C . LYS A 1 99 ? -10.043 8.166 -7.229 1.00 93.19 99 LYS A C 1
ATOM 832 O O . LYS A 1 99 ? -11.144 8.703 -7.352 1.00 93.19 99 LYS A O 1
ATOM 837 N N . HIS A 1 100 ? -9.881 6.847 -7.287 1.00 92.31 100 HIS A N 1
ATOM 838 C CA . HIS A 1 100 ? -10.841 5.946 -7.940 1.00 92.31 100 HIS A CA 1
ATOM 839 C C . HIS A 1 100 ? -11.737 5.153 -6.984 1.00 92.31 100 HIS A C 1
ATOM 841 O O . HIS A 1 100 ? -12.826 4.738 -7.375 1.00 92.31 100 HIS A O 1
ATOM 847 N N . PHE A 1 101 ? -11.343 4.983 -5.721 1.00 91.31 101 PHE A N 1
ATOM 848 C CA . PHE A 1 101 ? -12.059 4.117 -4.781 1.00 91.31 101 PHE A CA 1
ATOM 849 C C . PHE A 1 101 ? -12.878 4.887 -3.738 1.00 91.31 101 PHE A C 1
ATOM 851 O O . PHE A 1 101 ? -12.552 6.029 -3.408 1.00 91.31 101 PHE A O 1
ATOM 858 N N . PRO A 1 102 ? -13.947 4.297 -3.173 1.00 91.12 102 PRO A N 1
ATOM 859 C CA . PRO A 1 102 ? -14.664 4.890 -2.047 1.00 91.12 102 PRO A CA 1
ATOM 860 C C . PRO A 1 102 ? -13.757 5.109 -0.826 1.00 91.12 102 PRO A C 1
ATOM 862 O O . PRO A 1 102 ? -12.763 4.408 -0.634 1.00 91.12 102 PRO A O 1
ATOM 865 N N . LYS A 1 103 ? -14.134 6.061 0.038 1.00 89.69 103 LYS A N 1
ATOM 866 C CA . LYS A 1 103 ? -13.360 6.449 1.234 1.00 89.69 103 LYS A CA 1
ATOM 867 C C . LYS A 1 103 ? -13.025 5.265 2.150 1.00 89.69 103 LYS A C 1
ATOM 869 O O . LYS A 1 103 ? -11.937 5.227 2.701 1.00 89.69 103 LYS A O 1
ATOM 874 N N . GLU A 1 104 ? -13.914 4.278 2.249 1.00 89.81 104 GLU A N 1
ATOM 875 C CA . GLU A 1 104 ? -13.725 3.076 3.079 1.00 89.81 104 GLU A CA 1
ATOM 876 C C . GLU A 1 104 ? -12.522 2.206 2.666 1.00 89.81 104 GLU A C 1
ATOM 878 O O . GLU A 1 104 ? -11.991 1.475 3.496 1.00 89.81 104 GLU A O 1
ATOM 883 N N . TYR A 1 105 ? -12.070 2.306 1.410 1.00 91.44 105 TYR A N 1
ATOM 884 C CA . TYR A 1 105 ? -10.873 1.618 0.914 1.00 91.44 105 TYR A CA 1
ATOM 885 C C . TYR A 1 105 ? -9.611 2.480 1.016 1.00 91.44 105 TYR A C 1
ATOM 887 O O . TYR A 1 105 ? -8.505 1.976 0.848 1.00 91.44 105 TYR A O 1
ATOM 895 N N . CYS A 1 106 ? -9.749 3.780 1.282 1.00 92.44 106 CYS A N 1
ATOM 896 C CA . CYS A 1 106 ? -8.640 4.729 1.334 1.00 92.44 106 CYS A CA 1
ATOM 897 C C . CYS A 1 106 ? -7.958 4.687 2.710 1.00 92.44 106 CYS A C 1
ATOM 899 O O . CYS A 1 106 ? -7.984 5.663 3.452 1.00 92.44 106 CYS A O 1
ATOM 901 N N . ASN A 1 107 ? -7.374 3.545 3.067 1.00 92.69 107 ASN A N 1
ATOM 902 C CA . ASN A 1 107 ? -6.595 3.363 4.291 1.00 92.69 107 ASN A CA 1
ATOM 903 C C . ASN A 1 107 ? -5.393 2.444 4.045 1.00 92.69 107 ASN A C 1
ATOM 905 O O . ASN A 1 107 ? -5.296 1.771 3.013 1.00 92.69 107 ASN A O 1
ATOM 909 N N . LEU A 1 108 ? -4.471 2.413 5.009 1.00 92.56 108 LEU A N 1
ATOM 910 C CA . LEU A 1 108 ? -3.239 1.640 4.879 1.00 92.56 108 LEU A CA 1
ATOM 911 C C . LEU A 1 108 ? -3.467 0.130 4.771 1.00 92.56 108 LEU A C 1
ATOM 913 O O . LEU A 1 108 ? -2.688 -0.504 4.074 1.00 92.56 108 LEU A O 1
ATOM 917 N N . ALA A 1 109 ? -4.514 -0.452 5.365 1.00 94.00 109 ALA A N 1
ATOM 918 C CA . ALA A 1 109 ? -4.748 -1.896 5.265 1.00 94.00 109 ALA A CA 1
ATOM 919 C C . ALA A 1 109 ? -5.038 -2.332 3.826 1.00 94.00 109 ALA A C 1
ATOM 921 O O . ALA A 1 109 ? -4.407 -3.261 3.331 1.00 94.00 109 ALA A O 1
ATOM 922 N N . TYR A 1 110 ? -5.949 -1.652 3.122 1.00 95.25 110 TYR A N 1
ATOM 923 C CA . TYR A 1 110 ? -6.260 -2.017 1.735 1.00 95.25 110 TYR A CA 1
ATOM 924 C C 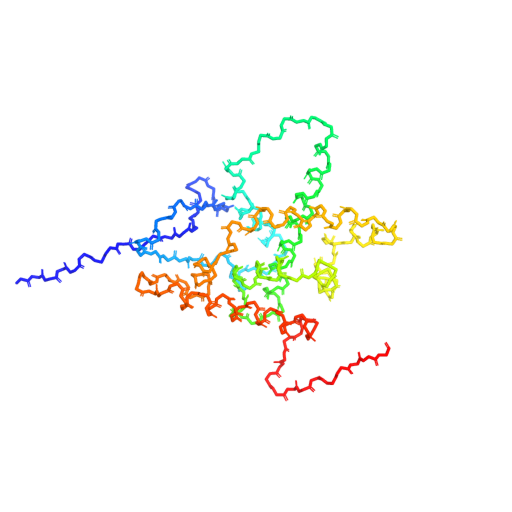. TYR A 1 110 ? -5.113 -1.700 0.783 1.00 95.25 110 TYR A C 1
ATOM 926 O O . TYR A 1 110 ? -4.850 -2.477 -0.131 1.00 95.25 110 TYR A O 1
ATOM 934 N N . ILE A 1 111 ? -4.410 -0.587 0.995 1.00 95.56 111 ILE A N 1
ATOM 935 C CA . ILE A 1 111 ? -3.306 -0.182 0.120 1.00 95.56 111 ILE A CA 1
ATOM 936 C C . ILE A 1 111 ? -2.100 -1.103 0.317 1.00 95.56 111 ILE A C 1
ATOM 938 O O . ILE A 1 111 ? -1.561 -1.608 -0.662 1.00 95.56 111 ILE A O 1
ATOM 942 N N . ILE A 1 112 ? -1.711 -1.396 1.561 1.00 94.69 112 ILE A N 1
ATOM 943 C CA . ILE A 1 112 ? -0.639 -2.359 1.856 1.00 94.69 112 ILE A CA 1
ATOM 944 C C . ILE A 1 112 ? -1.063 -3.767 1.435 1.00 94.69 112 ILE A C 1
ATOM 946 O O . ILE A 1 112 ? -0.270 -4.477 0.826 1.00 94.69 112 ILE A O 1
ATOM 950 N N . GLY A 1 113 ? -2.317 -4.150 1.691 1.00 94.44 113 GLY A N 1
ATOM 951 C CA . GLY A 1 113 ? -2.900 -5.392 1.194 1.00 94.44 113 GLY A CA 1
ATOM 952 C C . GLY A 1 113 ? -2.720 -5.518 -0.314 1.00 94.44 113 GLY A C 1
ATOM 953 O O . GLY A 1 113 ? -2.184 -6.508 -0.776 1.00 94.44 113 GLY A O 1
ATOM 954 N N . THR A 1 114 ? -3.045 -4.481 -1.078 1.00 95.00 114 THR A N 1
ATOM 955 C CA . THR A 1 114 ? -2.881 -4.478 -2.541 1.00 95.00 114 THR A CA 1
ATOM 956 C C . THR A 1 114 ? -1.421 -4.581 -2.954 1.00 95.00 114 THR A C 1
ATOM 958 O O . THR A 1 114 ? -1.056 -5.415 -3.772 1.00 95.00 114 THR A O 1
ATOM 961 N N . VAL A 1 115 ? -0.548 -3.783 -2.350 1.00 93.38 115 VAL A N 1
ATOM 962 C CA . VAL A 1 115 ? 0.866 -3.736 -2.736 1.00 93.38 115 VAL A CA 1
ATOM 963 C C . VAL A 1 115 ? 1.616 -5.023 -2.376 1.00 93.38 115 VAL A C 1
ATOM 965 O O . VAL A 1 115 ? 2.466 -5.479 -3.143 1.00 93.38 115 VAL A O 1
ATOM 968 N N . CYS A 1 116 ? 1.304 -5.640 -1.236 1.00 91.56 116 CYS A N 1
ATOM 969 C CA . CYS A 1 116 ? 1.978 -6.847 -0.759 1.00 91.56 116 CYS A CA 1
ATOM 970 C C . CYS A 1 116 ? 1.302 -8.141 -1.236 1.00 91.56 116 CYS A C 1
ATOM 972 O O . CYS A 1 116 ? 2.014 -9.085 -1.561 1.00 91.56 116 CYS A O 1
ATOM 974 N N . HIS A 1 117 ? -0.026 -8.194 -1.356 1.00 90.38 117 HIS A N 1
ATOM 975 C CA . HIS A 1 117 ? -0.751 -9.419 -1.720 1.00 90.38 117 HIS A CA 1
ATOM 976 C C . HIS A 1 117 ? -0.856 -9.648 -3.234 1.00 90.38 117 HIS A C 1
ATOM 978 O O . HIS A 1 117 ? -0.728 -10.785 -3.675 1.00 90.38 117 HIS A O 1
ATOM 984 N N . THR A 1 118 ? -1.055 -8.591 -4.029 1.00 89.44 118 THR A N 1
ATOM 985 C CA . THR A 1 118 ? -1.249 -8.698 -5.487 1.00 89.44 118 THR A CA 1
ATOM 986 C C . THR A 1 118 ? 0.082 -8.907 -6.218 1.00 89.44 118 THR A C 1
ATOM 988 O O . THR A 1 118 ? 1.136 -8.407 -5.795 1.00 89.44 118 THR A O 1
ATOM 991 N N . ASP A 1 119 ? 0.040 -9.624 -7.345 1.00 86.75 119 ASP A N 1
ATOM 992 C CA . ASP A 1 119 ? 1.167 -9.710 -8.279 1.00 86.75 119 ASP A CA 1
ATOM 993 C C . ASP A 1 119 ? 1.578 -8.312 -8.765 1.00 86.75 119 ASP A C 1
ATOM 995 O O . ASP A 1 119 ? 0.745 -7.492 -9.165 1.00 86.75 119 ASP A O 1
ATOM 999 N N . ILE A 1 120 ? 2.882 -8.026 -8.753 1.00 86.38 120 ILE A N 1
ATOM 1000 C CA . ILE A 1 120 ? 3.379 -6.697 -9.121 1.00 86.38 120 ILE A CA 1
ATOM 1001 C C . ILE A 1 120 ? 2.971 -6.307 -10.548 1.00 86.38 120 ILE A C 1
ATOM 1003 O O . ILE A 1 120 ? 2.672 -5.147 -10.796 1.00 86.38 120 ILE A O 1
ATOM 1007 N N . THR A 1 121 ? 2.869 -7.254 -11.476 1.00 86.00 121 THR A N 1
ATOM 1008 C CA . THR A 1 121 ? 2.447 -6.993 -12.856 1.00 86.00 121 THR A CA 1
ATOM 1009 C C . THR A 1 121 ? 1.013 -6.479 -12.905 1.00 86.00 121 THR A C 1
ATOM 1011 O O . THR A 1 121 ? 0.739 -5.493 -13.583 1.00 86.00 121 THR A O 1
ATOM 1014 N N . ILE A 1 122 ? 0.104 -7.106 -12.154 1.00 88.62 122 ILE A N 1
ATOM 1015 C CA . ILE A 1 122 ? -1.311 -6.714 -12.097 1.00 88.62 122 ILE A CA 1
ATOM 1016 C C . ILE A 1 122 ? -1.453 -5.341 -11.424 1.00 88.62 122 ILE A C 1
ATOM 1018 O O . ILE A 1 122 ? -2.190 -4.481 -11.910 1.00 88.62 122 ILE A O 1
ATOM 1022 N N . LEU A 1 123 ? -0.682 -5.089 -10.361 1.00 90.69 123 LEU A N 1
ATOM 1023 C CA . LEU A 1 123 ? -0.608 -3.773 -9.723 1.00 90.69 123 LEU A CA 1
ATOM 1024 C C . LEU A 1 123 ? -0.162 -2.679 -10.707 1.00 90.69 123 LEU A C 1
ATOM 1026 O O . LEU A 1 123 ? -0.740 -1.593 -10.735 1.00 90.69 123 LEU A O 1
ATOM 1030 N N . LEU A 1 124 ? 0.853 -2.942 -11.528 1.00 89.75 124 LEU A N 1
ATOM 1031 C CA . LEU A 1 124 ? 1.329 -1.962 -12.504 1.00 89.75 124 LEU A CA 1
ATOM 1032 C C . LEU A 1 124 ? 0.299 -1.735 -13.618 1.00 89.75 124 LEU A C 1
ATOM 1034 O O . LEU A 1 124 ? 0.061 -0.587 -13.981 1.00 89.75 124 LEU A O 1
ATOM 1038 N N . GLU A 1 125 ? -0.392 -2.775 -14.092 1.00 89.06 125 GLU A N 1
ATOM 1039 C CA . GLU A 1 125 ? -1.505 -2.611 -15.042 1.00 89.06 125 GLU A CA 1
ATOM 1040 C C . GLU A 1 125 ? -2.647 -1.764 -14.457 1.00 89.06 125 GLU A C 1
ATOM 1042 O O . GLU A 1 125 ? -3.224 -0.937 -15.166 1.00 89.06 125 GLU A O 1
ATOM 1047 N N . MET A 1 126 ? -2.953 -1.897 -13.159 1.00 91.94 126 MET A N 1
ATOM 1048 C CA . MET A 1 126 ? -3.892 -0.999 -12.474 1.00 91.94 126 MET A CA 1
ATOM 1049 C C . MET A 1 126 ? -3.419 0.455 -12.556 1.00 91.94 126 MET A C 1
ATOM 1051 O O . MET A 1 126 ? -4.173 1.327 -12.991 1.00 91.94 126 MET A O 1
ATOM 1055 N N . LEU A 1 127 ? -2.169 0.720 -12.166 1.00 92.94 127 LEU A N 1
ATOM 1056 C CA . LEU A 1 127 ? -1.596 2.070 -12.155 1.00 92.94 127 LEU A CA 1
ATOM 1057 C C . LEU A 1 127 ? -1.459 2.663 -13.565 1.00 92.94 127 LEU A C 1
ATOM 1059 O O . LEU A 1 127 ? -1.550 3.879 -13.727 1.00 92.94 127 LEU A O 1
ATOM 1063 N N . LYS A 1 128 ? -1.303 1.838 -14.601 1.00 90.94 128 LYS A N 1
ATOM 1064 C CA . LYS A 1 128 ? -1.253 2.284 -16.000 1.00 90.94 128 LYS A CA 1
ATOM 1065 C C . LYS A 1 128 ? -2.575 2.888 -16.484 1.00 90.94 128 LYS A C 1
ATOM 1067 O O . LYS A 1 128 ? -2.589 3.746 -17.362 1.00 90.94 128 LYS A O 1
ATOM 1072 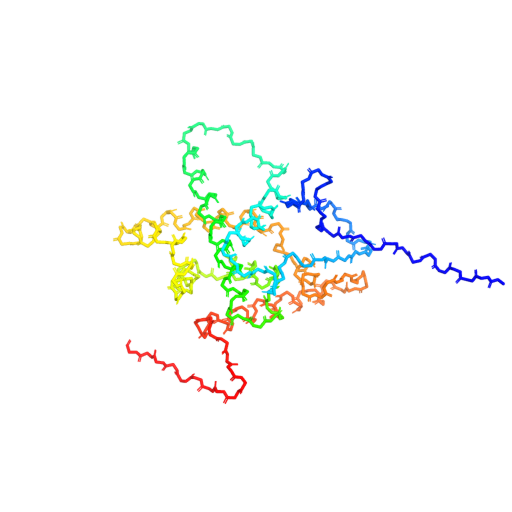N N . ARG A 1 129 ? -3.708 2.467 -15.909 1.00 90.00 129 ARG A N 1
ATOM 1073 C CA . ARG A 1 129 ? -5.049 2.940 -16.314 1.00 90.00 129 ARG A CA 1
ATOM 1074 C C . ARG A 1 129 ? -5.280 4.422 -16.024 1.00 90.00 129 ARG A C 1
ATOM 1076 O O . ARG A 1 129 ? -6.193 5.016 -16.597 1.00 90.00 129 ARG A O 1
ATOM 1083 N N . ASP A 1 130 ? -4.477 5.023 -15.149 1.00 91.19 130 ASP A N 1
ATOM 1084 C CA . ASP A 1 130 ? -4.535 6.446 -14.843 1.00 91.19 130 ASP A CA 1
ATOM 1085 C C . ASP A 1 130 ? -3.247 7.152 -15.282 1.00 91.19 130 ASP A C 1
ATOM 1087 O O . ASP A 1 130 ? -2.144 6.821 -14.851 1.00 91.19 130 ASP A O 1
ATOM 1091 N N . ARG A 1 131 ? -3.400 8.168 -16.139 1.00 90.44 131 ARG A N 1
ATOM 1092 C CA . ARG A 1 131 ? -2.272 8.896 -16.744 1.00 90.44 131 ARG A CA 1
ATOM 1093 C C . ARG A 1 131 ? -1.352 9.571 -15.725 1.00 90.44 131 ARG A C 1
ATOM 1095 O O . ARG A 1 131 ? -0.190 9.818 -16.031 1.00 90.44 131 ARG A O 1
ATOM 1102 N N . GLU A 1 132 ? -1.863 9.930 -14.549 1.00 91.94 132 GLU A N 1
ATOM 1103 C CA . GLU A 1 132 ? -1.055 10.581 -13.516 1.00 91.94 132 GLU A CA 1
ATOM 1104 C C . GLU A 1 132 ? -0.266 9.568 -12.684 1.00 91.94 132 GLU A C 1
ATOM 1106 O O . GLU A 1 132 ? 0.780 9.927 -12.145 1.00 91.94 132 GLU A O 1
ATOM 1111 N N . THR A 1 133 ? -0.718 8.313 -12.602 1.00 91.69 133 THR A N 1
ATOM 1112 C CA . THR A 1 133 ? 0.032 7.228 -11.953 1.00 91.69 133 THR A CA 1
ATOM 1113 C C . THR A 1 133 ? 0.961 6.483 -12.909 1.00 91.69 133 THR A C 1
ATOM 1115 O O . THR A 1 133 ? 2.011 6.014 -12.475 1.00 91.69 133 THR A O 1
ATOM 1118 N N . GLU A 1 134 ? 0.644 6.440 -14.206 1.00 89.88 134 GLU A N 1
ATOM 1119 C CA . GLU A 1 134 ? 1.444 5.777 -15.250 1.00 89.88 134 GLU A CA 1
ATOM 1120 C C . GLU A 1 134 ? 2.910 6.247 -15.263 1.00 89.88 134 GLU A C 1
ATOM 1122 O O . GLU A 1 134 ? 3.838 5.451 -15.409 1.00 89.88 134 GLU A O 1
ATOM 1127 N N . ILE A 1 135 ? 3.157 7.541 -15.036 1.00 85.12 135 ILE A N 1
ATOM 1128 C CA . ILE A 1 135 ? 4.518 8.096 -15.068 1.00 85.12 135 ILE A CA 1
ATOM 1129 C C . ILE A 1 135 ? 5.450 7.483 -14.009 1.00 85.12 135 ILE A C 1
ATOM 1131 O O . ILE A 1 135 ? 6.660 7.437 -14.226 1.00 85.12 135 ILE A O 1
ATOM 1135 N N . PHE A 1 136 ? 4.905 6.978 -12.896 1.00 84.38 136 PHE A N 1
ATOM 1136 C CA . PHE A 1 136 ? 5.680 6.349 -11.817 1.00 84.38 136 PHE A CA 1
ATOM 1137 C C . PHE A 1 136 ? 6.141 4.938 -12.143 1.00 84.38 136 PHE A C 1
ATOM 1139 O O . PHE A 1 136 ? 7.065 4.439 -11.505 1.00 84.38 136 PHE A O 1
ATOM 1146 N N . ILE A 1 137 ? 5.499 4.310 -13.125 1.00 85.12 137 ILE A N 1
ATOM 1147 C CA . ILE A 1 137 ? 5.739 2.917 -13.491 1.00 85.12 137 ILE A CA 1
ATOM 1148 C C . ILE A 1 137 ? 6.349 2.774 -14.884 1.00 85.12 137 ILE A C 1
ATOM 1150 O O . ILE A 1 137 ? 6.850 1.709 -15.223 1.00 85.12 137 ILE A O 1
ATOM 1154 N N . ARG A 1 138 ? 6.354 3.844 -15.688 1.00 79.75 138 ARG A N 1
ATOM 1155 C CA . ARG A 1 138 ? 6.790 3.802 -17.089 1.00 79.75 138 ARG A CA 1
ATOM 1156 C C . ARG A 1 138 ? 8.216 3.276 -17.273 1.00 79.75 138 ARG A C 1
ATOM 1158 O O . ARG A 1 138 ? 8.460 2.513 -18.197 1.00 79.75 138 ARG A O 1
ATOM 1165 N N . CYS A 1 139 ? 9.144 3.625 -16.378 1.00 68.81 139 CYS A N 1
ATOM 1166 C CA . CYS A 1 139 ? 10.514 3.101 -16.443 1.00 68.81 139 CYS A CA 1
ATOM 1167 C C . CYS A 1 139 ? 10.592 1.578 -16.229 1.00 68.81 139 CYS A C 1
ATOM 1169 O O . CYS A 1 139 ? 11.519 0.946 -16.724 1.00 68.81 139 CYS A O 1
ATOM 1171 N N . LEU A 1 140 ? 9.616 0.992 -15.531 1.00 72.00 140 LEU A N 1
ATOM 1172 C CA . LEU A 1 140 ? 9.506 -0.451 -15.317 1.00 72.00 140 LEU A CA 1
ATOM 1173 C C . LEU A 1 140 ? 8.847 -1.136 -16.515 1.00 72.00 140 LEU A C 1
ATOM 1175 O O . LEU A 1 140 ? 9.198 -2.257 -16.871 1.00 72.00 140 LEU A O 1
ATOM 1179 N N . GLU A 1 141 ? 7.915 -0.463 -17.191 1.00 65.94 141 GLU A N 1
ATOM 1180 C CA . GLU A 1 141 ? 7.349 -0.981 -18.439 1.00 65.94 141 GLU A CA 1
ATOM 1181 C C . GLU A 1 141 ? 8.413 -1.124 -19.528 1.00 65.94 141 GLU A C 1
ATOM 1183 O O . GLU A 1 141 ? 8.470 -2.156 -20.204 1.00 65.94 141 GLU A O 1
ATOM 1188 N N . ASP A 1 142 ? 9.297 -0.132 -19.643 1.00 62.69 142 ASP A N 1
ATOM 1189 C CA . ASP A 1 142 ? 10.433 -0.193 -20.558 1.00 62.69 142 ASP A CA 1
ATOM 1190 C C . ASP A 1 142 ? 11.313 -1.418 -20.240 1.00 62.69 142 ASP A C 1
ATOM 1192 O O . ASP A 1 142 ? 11.692 -2.157 -21.151 1.00 62.69 142 ASP A O 1
ATOM 1196 N N . SER A 1 143 ? 11.539 -1.743 -18.961 1.00 59.66 143 SER A N 1
ATOM 1197 C CA . SER A 1 143 ? 12.286 -2.950 -18.578 1.00 59.66 143 SER A CA 1
ATOM 1198 C C . SER A 1 143 ? 11.511 -4.266 -18.754 1.00 59.66 143 SER A C 1
ATOM 1200 O O . SER A 1 143 ? 12.121 -5.301 -19.047 1.00 59.66 143 SER A O 1
ATOM 1202 N N . ARG A 1 144 ? 10.167 -4.239 -18.720 1.00 56.44 144 ARG A N 1
ATOM 1203 C CA . ARG A 1 144 ? 9.301 -5.383 -19.086 1.00 56.44 144 ARG A CA 1
ATOM 1204 C C . ARG A 1 144 ? 9.527 -5.814 -20.525 1.00 56.44 144 ARG A C 1
ATOM 1206 O O . ARG A 1 144 ? 9.658 -7.005 -20.807 1.00 56.44 144 ARG A O 1
ATOM 1213 N N . THR A 1 145 ? 9.582 -4.845 -21.441 1.00 55.88 145 THR A N 1
ATOM 1214 C CA . THR A 1 145 ? 9.816 -5.121 -22.868 1.00 55.88 145 THR A CA 1
ATOM 1215 C C . THR A 1 145 ? 11.198 -5.731 -23.117 1.00 55.88 145 THR A C 1
ATOM 1217 O O . THR A 1 145 ? 11.381 -6.476 -24.080 1.00 55.88 145 THR A O 1
ATOM 1220 N N . LEU A 1 146 ? 12.135 -5.496 -22.194 1.00 54.97 146 LEU A N 1
ATOM 1221 C CA . LEU A 1 146 ? 13.502 -6.010 -22.208 1.00 54.97 146 LEU A CA 1
ATOM 1222 C C . LEU A 1 146 ? 13.682 -7.338 -21.437 1.00 54.97 146 LEU A C 1
ATOM 1224 O O . LEU A 1 146 ? 14.787 -7.875 -21.437 1.00 54.97 146 LEU A O 1
ATOM 1228 N N . ARG A 1 147 ? 12.613 -7.907 -20.845 1.00 54.25 147 ARG A N 1
ATOM 1229 C CA . ARG A 1 147 ? 12.607 -9.175 -20.072 1.00 54.25 147 ARG A CA 1
ATOM 1230 C C . ARG A 1 147 ? 13.561 -9.197 -18.870 1.00 54.25 147 ARG A C 1
ATOM 1232 O O . ARG A 1 147 ? 14.235 -10.197 -18.619 1.00 54.25 147 ARG A O 1
ATOM 1239 N N . VAL A 1 148 ? 13.630 -8.103 -18.116 1.00 59.75 148 VAL A N 1
ATOM 1240 C CA . VAL A 1 148 ? 14.462 -8.030 -16.905 1.00 59.75 148 VAL A CA 1
ATOM 1241 C C . VAL A 1 148 ? 13.652 -8.456 -15.672 1.00 59.75 148 VAL A C 1
ATOM 1243 O O . VAL A 1 148 ? 13.303 -7.644 -14.820 1.00 59.75 148 VAL A O 1
ATOM 1246 N N . ASP A 1 149 ? 13.349 -9.753 -15.559 1.00 63.66 149 ASP A N 1
ATOM 1247 C CA . ASP A 1 149 ? 12.518 -10.298 -14.465 1.00 63.66 149 ASP A CA 1
ATOM 1248 C C . ASP A 1 149 ? 13.103 -10.015 -13.062 1.00 63.66 149 ASP A C 1
ATOM 1250 O O . ASP A 1 149 ? 12.373 -9.901 -12.077 1.00 63.66 149 ASP A O 1
ATOM 1254 N N . GLY A 1 150 ? 14.427 -9.845 -12.963 1.00 70.56 150 GLY A N 1
ATOM 1255 C CA . GLY A 1 150 ? 15.120 -9.548 -11.706 1.00 70.56 150 GLY A CA 1
ATOM 1256 C C . GLY A 1 150 ? 14.772 -8.188 -11.089 1.00 70.56 150 GLY A C 1
ATOM 1257 O O . GLY A 1 150 ? 14.830 -8.050 -9.867 1.00 70.56 150 GLY A O 1
ATOM 1258 N N . GLU A 1 151 ? 14.372 -7.199 -11.894 1.00 75.94 151 GLU A N 1
ATOM 1259 C CA . GLU A 1 151 ? 14.005 -5.871 -11.385 1.00 75.94 151 GLU A CA 1
ATOM 1260 C C . GLU A 1 151 ? 12.664 -5.898 -10.651 1.00 75.94 151 GLU A C 1
ATOM 1262 O O . GLU A 1 151 ? 12.547 -5.359 -9.552 1.00 75.94 151 GLU A O 1
ATOM 1267 N N . TYR A 1 152 ? 11.673 -6.596 -11.207 1.00 79.25 152 TYR A N 1
ATOM 1268 C CA . TYR A 1 152 ? 10.362 -6.785 -10.584 1.00 79.25 152 TYR A CA 1
ATOM 1269 C C . TYR A 1 152 ? 10.470 -7.475 -9.229 1.00 79.25 152 TYR A C 1
ATOM 1271 O O . TYR A 1 152 ? 9.864 -7.030 -8.253 1.00 79.25 152 TYR A O 1
ATOM 1279 N N . VAL A 1 153 ? 11.288 -8.529 -9.161 1.00 79.44 153 VAL A N 1
ATOM 1280 C CA . VAL A 1 153 ? 11.567 -9.248 -7.915 1.00 79.44 153 VAL A CA 1
ATOM 1281 C C . VAL A 1 153 ? 12.243 -8.326 -6.902 1.00 79.44 153 VAL A C 1
ATOM 1283 O O . VAL A 1 153 ? 11.841 -8.315 -5.740 1.00 79.44 153 VAL A O 1
ATOM 1286 N N . GLY A 1 154 ? 13.222 -7.520 -7.327 1.00 81.00 154 GLY A N 1
ATOM 1287 C CA . GLY A 1 154 ? 13.900 -6.549 -6.463 1.00 81.00 154 GLY A CA 1
ATOM 1288 C C . GLY A 1 154 ? 12.939 -5.517 -5.871 1.00 81.00 154 GLY A C 1
ATOM 1289 O O . GLY A 1 154 ? 12.917 -5.314 -4.659 1.00 81.00 154 GLY A O 1
ATOM 1290 N N . ILE A 1 155 ? 12.079 -4.932 -6.705 1.00 84.06 155 ILE A N 1
ATOM 1291 C CA . ILE A 1 155 ? 11.098 -3.920 -6.288 1.00 84.06 155 ILE A CA 1
ATOM 1292 C C . ILE A 1 155 ? 10.032 -4.516 -5.370 1.00 84.06 155 ILE A C 1
ATOM 1294 O O . ILE A 1 155 ? 9.736 -3.938 -4.322 1.00 84.06 155 ILE A O 1
ATOM 1298 N N . LYS A 1 156 ? 9.472 -5.679 -5.729 1.00 86.25 156 LYS A N 1
ATOM 1299 C CA . LYS A 1 156 ? 8.503 -6.388 -4.883 1.00 86.25 156 LYS A CA 1
ATOM 1300 C C . LYS A 1 156 ? 9.121 -6.732 -3.529 1.00 86.25 156 LYS A C 1
ATOM 1302 O O . LYS A 1 156 ? 8.506 -6.458 -2.504 1.00 86.25 156 LYS A O 1
ATOM 1307 N N . SER A 1 157 ? 10.360 -7.225 -3.520 1.00 83.44 157 SER A N 1
ATOM 1308 C CA . SER A 1 157 ? 11.088 -7.517 -2.281 1.00 83.44 157 SER A CA 1
ATOM 1309 C C . SER A 1 157 ? 11.274 -6.260 -1.433 1.00 83.44 157 SER A C 1
ATOM 1311 O O . SER A 1 157 ? 11.047 -6.300 -0.229 1.00 83.44 157 SER A O 1
ATOM 1313 N N . SER A 1 158 ? 11.632 -5.121 -2.035 1.00 86.56 158 SER A N 1
ATOM 1314 C CA . SER A 1 158 ? 11.728 -3.848 -1.310 1.00 86.56 158 SER A CA 1
ATOM 1315 C C . SER A 1 158 ? 10.385 -3.441 -0.700 1.00 86.56 158 SER A C 1
ATOM 1317 O O . SER A 1 158 ? 10.331 -3.128 0.489 1.00 86.56 158 SER A O 1
ATOM 1319 N N . LEU A 1 159 ? 9.293 -3.496 -1.469 1.00 87.06 159 LEU A N 1
ATOM 1320 C CA . LEU A 1 159 ? 7.941 -3.221 -0.971 1.00 87.06 159 LEU A CA 1
ATOM 1321 C C . LEU A 1 159 ? 7.588 -4.107 0.232 1.00 87.06 159 LEU A C 1
ATOM 1323 O O . LEU A 1 159 ? 7.148 -3.594 1.259 1.00 87.06 159 LEU A O 1
ATOM 1327 N N . GLU A 1 160 ? 7.816 -5.416 0.132 1.00 87.75 160 GLU A N 1
ATOM 1328 C CA . GLU A 1 160 ? 7.527 -6.384 1.195 1.00 87.75 160 GLU A CA 1
ATOM 1329 C C . GLU A 1 160 ? 8.424 -6.205 2.423 1.00 87.75 160 GLU A C 1
ATOM 1331 O O . GLU A 1 160 ? 7.941 -6.296 3.548 1.00 87.75 160 GLU A O 1
ATOM 1336 N N . VAL A 1 161 ? 9.708 -5.886 2.248 1.00 84.62 161 VAL A N 1
ATOM 1337 C CA . VAL A 1 161 ? 10.630 -5.631 3.366 1.00 84.62 161 VAL A CA 1
ATOM 1338 C C . VAL A 1 161 ? 10.202 -4.398 4.164 1.00 84.62 161 VAL A C 1
ATOM 1340 O O . VAL A 1 161 ? 10.213 -4.427 5.398 1.00 84.62 161 VAL A O 1
ATOM 1343 N N . PHE A 1 162 ? 9.813 -3.315 3.486 1.00 83.31 162 PHE A N 1
ATOM 1344 C CA . PHE A 1 162 ? 9.401 -2.087 4.166 1.00 83.31 162 PHE A CA 1
ATOM 1345 C C . PHE A 1 162 ? 7.983 -2.195 4.735 1.00 83.31 162 PHE A C 1
ATOM 1347 O O . PHE A 1 162 ? 7.763 -1.943 5.922 1.00 83.31 162 PHE A O 1
ATOM 1354 N N . LEU A 1 163 ? 7.010 -2.594 3.918 1.00 88.00 163 LEU A N 1
ATOM 1355 C CA . LEU A 1 163 ? 5.600 -2.610 4.314 1.00 88.00 163 LEU A CA 1
ATOM 1356 C C . LEU A 1 16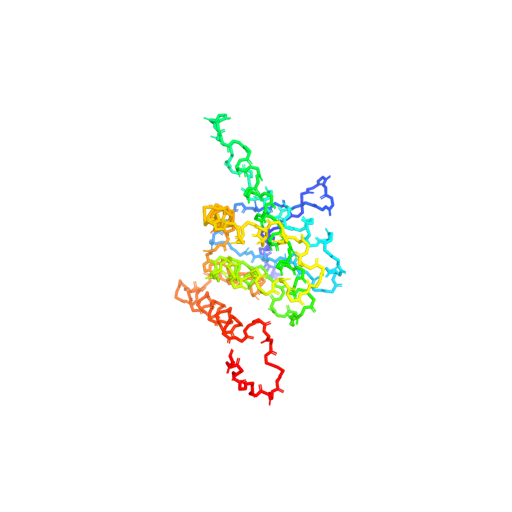3 ? 5.214 -3.863 5.105 1.00 88.00 163 LEU A C 1
ATOM 1358 O O . LEU A 1 163 ? 4.241 -3.823 5.857 1.00 88.00 163 LEU A O 1
ATOM 1362 N N . GLY A 1 164 ? 6.000 -4.940 5.027 1.00 84.06 164 GLY A N 1
ATOM 1363 C CA . GLY A 1 164 ? 5.784 -6.183 5.773 1.00 84.06 164 GLY A CA 1
ATOM 1364 C C . GLY A 1 164 ? 5.732 -5.989 7.287 1.00 84.06 164 GLY A C 1
ATOM 1365 O O . GLY A 1 164 ? 5.058 -6.738 7.986 1.00 84.06 164 GLY A O 1
ATOM 1366 N N . ARG A 1 165 ? 6.345 -4.919 7.807 1.00 80.44 165 ARG A N 1
ATOM 1367 C CA . ARG A 1 165 ? 6.263 -4.561 9.234 1.00 80.44 165 ARG A CA 1
ATOM 1368 C C . ARG A 1 165 ? 4.869 -4.136 9.689 1.00 80.44 165 ARG A C 1
ATOM 1370 O O . ARG A 1 165 ? 4.572 -4.203 10.876 1.00 80.44 165 ARG A O 1
ATOM 1377 N N . PHE A 1 166 ? 4.037 -3.701 8.751 1.00 85.94 166 PHE A N 1
ATOM 1378 C CA . PHE A 1 166 ? 2.630 -3.379 8.959 1.00 85.94 166 PHE A CA 1
ATOM 1379 C C . PHE A 1 166 ? 1.700 -4.505 8.500 1.00 85.94 166 PHE A C 1
ATOM 1381 O O . PHE A 1 166 ? 0.493 -4.434 8.715 1.00 85.94 166 PHE A O 1
ATOM 1388 N N . TYR A 1 167 ? 2.242 -5.534 7.846 1.00 89.19 167 TYR A N 1
ATOM 1389 C CA . TYR A 1 167 ? 1.489 -6.651 7.287 1.00 89.19 167 TYR A CA 1
ATOM 1390 C C . TYR A 1 167 ? 1.172 -7.688 8.372 1.00 89.19 167 TYR A C 1
ATOM 1392 O O . TYR A 1 167 ? 1.579 -8.846 8.307 1.00 89.19 167 TYR A O 1
ATOM 1400 N N . THR A 1 168 ? 0.469 -7.253 9.418 1.00 90.56 168 THR A N 1
ATOM 1401 C CA . THR A 1 168 ? 0.005 -8.115 10.510 1.00 90.56 168 THR A CA 1
ATOM 1402 C C . THR A 1 168 ? -1.490 -7.943 10.730 1.00 90.56 168 THR A C 1
ATOM 1404 O O . THR A 1 168 ? -2.078 -6.910 10.393 1.00 90.56 168 THR A O 1
ATOM 1407 N N . LYS A 1 169 ? -2.114 -8.964 11.321 1.00 92.69 169 LYS A N 1
ATOM 1408 C CA . LYS A 1 169 ? -3.548 -8.970 11.631 1.00 92.69 169 LYS A CA 1
ATOM 1409 C C . LYS A 1 169 ? -3.953 -7.821 12.558 1.00 92.69 169 LYS A C 1
ATOM 1411 O O . LYS A 1 169 ? -5.016 -7.237 12.374 1.00 92.69 169 LYS A O 1
ATOM 1416 N N . GLU A 1 170 ? -3.096 -7.460 13.509 1.00 89.56 170 GLU A N 1
ATOM 1417 C CA . GLU A 1 170 ? -3.337 -6.372 14.450 1.00 89.56 170 GLU A CA 1
ATOM 1418 C C . GLU A 1 170 ? -3.313 -5.015 13.737 1.00 89.56 170 GLU A C 1
ATOM 1420 O O . GLU A 1 170 ? -4.251 -4.232 13.866 1.00 89.56 170 GLU A O 1
ATOM 1425 N N . PHE A 1 171 ? -2.289 -4.747 12.919 1.00 89.38 171 PHE A N 1
ATOM 1426 C CA . PHE A 1 171 ? -2.210 -3.497 12.158 1.00 89.38 171 PHE A CA 1
ATOM 1427 C C . PHE A 1 171 ? -3.355 -3.356 11.159 1.00 89.38 171 PHE A C 1
ATOM 1429 O O . PHE A 1 171 ? -3.943 -2.283 11.060 1.00 89.38 171 PHE A O 1
ATOM 1436 N N . PHE A 1 172 ? -3.713 -4.430 10.455 1.00 93.06 172 PHE A N 1
ATOM 1437 C CA . PHE A 1 172 ? -4.839 -4.409 9.521 1.00 93.06 172 PHE A CA 1
ATOM 1438 C C . PHE A 1 172 ? -6.149 -4.105 10.237 1.00 93.06 172 PHE A C 1
ATOM 1440 O O . PHE A 1 172 ? -6.893 -3.234 9.784 1.00 93.06 172 PHE A O 1
ATOM 1447 N N . TYR A 1 173 ? -6.396 -4.751 11.380 1.00 91.69 173 TYR A N 1
ATOM 1448 C CA . TYR A 1 173 ? -7.573 -4.459 12.189 1.00 91.69 173 TYR A CA 1
ATOM 1449 C C . TYR A 1 173 ? -7.633 -2.977 12.549 1.00 91.69 173 TYR A C 1
ATOM 1451 O O . TYR A 1 173 ? -8.666 -2.333 12.372 1.00 91.69 173 TYR A O 1
ATOM 1459 N N . VAL A 1 174 ? -6.521 -2.413 13.003 1.00 89.12 174 VAL A N 1
ATOM 1460 C CA . VAL A 1 174 ? -6.492 -1.037 13.498 1.00 89.12 174 VAL A CA 1
ATOM 1461 C C . VAL A 1 174 ? -6.554 -0.017 12.368 1.00 89.12 174 VAL A C 1
ATOM 1463 O O . VAL A 1 174 ? -7.209 1.008 12.502 1.00 89.12 174 VAL A O 1
ATOM 1466 N N . PHE A 1 175 ? -5.952 -0.293 11.218 1.00 89.94 175 PHE A N 1
ATOM 1467 C CA . PHE A 1 175 ? -6.059 0.580 10.049 1.00 89.94 175 PHE A CA 1
ATOM 1468 C C . PHE A 1 175 ? -7.455 0.574 9.418 1.00 89.94 175 PHE A C 1
ATOM 1470 O O . PHE A 1 175 ? -7.820 1.547 8.759 1.00 89.94 175 PHE A O 1
ATOM 1477 N N . VAL A 1 176 ? -8.227 -0.501 9.603 1.00 90.38 176 VAL A N 1
ATOM 1478 C CA . VAL A 1 176 ? -9.619 -0.591 9.136 1.00 90.38 176 VAL A CA 1
ATOM 1479 C C . VAL A 1 176 ? -10.597 0.015 10.138 1.00 90.38 176 VAL A C 1
ATOM 1481 O O . VAL A 1 176 ? -11.542 0.681 9.725 1.00 90.38 176 VAL A O 1
ATOM 1484 N N . ASN A 1 177 ? -10.401 -0.242 11.432 1.00 87.62 177 ASN A N 1
ATOM 1485 C CA . ASN A 1 177 ? -11.360 0.122 12.477 1.00 87.62 177 ASN A CA 1
ATOM 1486 C C . ASN A 1 177 ? -10.968 1.385 13.260 1.00 87.62 177 ASN A C 1
ATOM 1488 O O . ASN A 1 177 ? -11.738 1.822 14.107 1.00 87.62 177 ASN A O 1
ATOM 1492 N N . GLU A 1 178 ? -9.781 1.944 13.009 1.00 84.62 178 GLU A N 1
ATOM 1493 C CA . GLU A 1 178 ? -9.184 3.128 13.660 1.00 84.62 178 GLU A CA 1
ATOM 1494 C C . GLU A 1 178 ? -8.938 2.992 15.177 1.00 84.62 178 GLU A C 1
ATOM 1496 O O . GLU A 1 178 ? -8.248 3.815 15.780 1.00 84.62 178 GLU A O 1
ATOM 1501 N N . GLU A 1 179 ? -9.406 1.909 15.794 1.00 82.94 179 GLU A N 1
ATOM 1502 C CA . GLU A 1 179 ? -9.211 1.571 17.199 1.00 82.94 179 GLU A CA 1
ATOM 1503 C C . GLU A 1 179 ? -8.763 0.114 17.362 1.00 82.94 179 GLU A C 1
ATOM 1505 O O . GLU A 1 179 ? -9.116 -0.758 16.563 1.00 82.94 179 GLU A O 1
ATOM 1510 N N . TYR A 1 180 ? -8.005 -0.154 18.427 1.00 82.75 180 TYR A N 1
ATOM 1511 C CA . TYR A 1 180 ? -7.694 -1.511 18.869 1.00 82.75 180 TYR A CA 1
ATOM 1512 C C . TYR A 1 180 ? -8.454 -1.844 20.152 1.00 82.75 180 TYR A C 1
ATOM 1514 O O . TYR A 1 180 ? -8.421 -1.064 21.104 1.00 82.75 180 TYR A O 1
ATOM 1522 N N . ASP A 1 181 ? -9.115 -3.001 20.172 1.00 80.12 181 ASP A N 1
ATOM 1523 C CA . ASP A 1 181 ? -9.773 -3.546 21.359 1.00 80.12 181 ASP A CA 1
ATOM 1524 C C . ASP A 1 181 ? -8.935 -4.711 21.894 1.00 80.12 181 ASP A C 1
ATOM 1526 O O . ASP A 1 181 ? -8.770 -5.743 21.240 1.00 80.12 181 ASP A O 1
ATOM 1530 N N . THR A 1 182 ? -8.394 -4.531 23.098 1.00 81.31 182 THR A N 1
ATOM 1531 C CA . THR A 1 182 ? -7.532 -5.508 23.777 1.00 81.31 182 THR A CA 1
ATOM 1532 C C . THR A 1 182 ? -8.255 -6.806 24.154 1.00 81.31 182 THR A C 1
ATOM 1534 O O . THR A 1 182 ? -7.603 -7.793 24.491 1.00 81.31 182 THR A O 1
ATOM 1537 N N . THR A 1 183 ? -9.589 -6.845 24.073 1.00 85.50 183 THR A N 1
ATOM 1538 C CA . THR A 1 183 ? -10.392 -8.051 24.323 1.00 85.50 183 THR A CA 1
ATOM 1539 C C . THR A 1 183 ? -10.531 -8.961 23.101 1.00 85.50 183 THR A C 1
ATOM 1541 O O . THR A 1 183 ? -10.995 -10.096 23.239 1.00 85.50 183 THR A O 1
ATOM 1544 N N . LEU A 1 184 ? -10.110 -8.503 21.915 1.00 86.38 184 LEU A N 1
ATOM 1545 C CA . LEU A 1 184 ? -10.196 -9.282 20.682 1.00 86.38 184 LEU A CA 1
ATOM 1546 C C . LEU A 1 184 ? -9.318 -10.525 20.743 1.00 86.38 184 LEU A C 1
ATOM 1548 O O . LEU A 1 184 ? -8.139 -10.481 21.107 1.00 86.38 184 LEU A O 1
ATOM 1552 N N . SER A 1 185 ? -9.877 -11.653 20.311 1.00 90.88 185 SER A N 1
ATOM 1553 C CA . SER A 1 185 ? -9.087 -12.866 20.187 1.00 90.88 185 SER A CA 1
ATOM 1554 C C . SER A 1 185 ? -8.193 -12.809 18.948 1.00 90.88 185 SER A C 1
ATOM 1556 O O .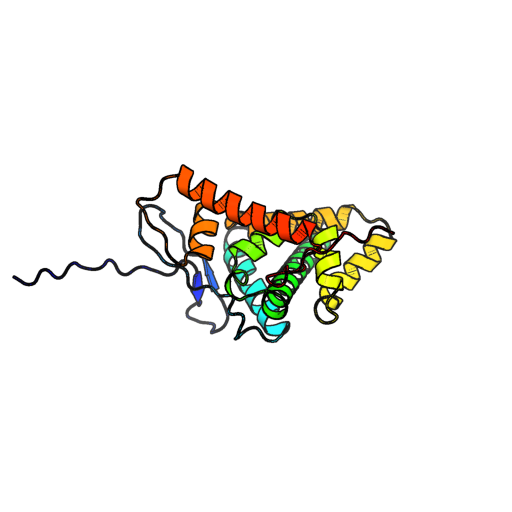 SER A 1 185 ? -8.485 -12.161 17.940 1.00 90.88 185 SER A O 1
ATOM 1558 N N . SER A 1 186 ? -7.116 -13.594 18.972 1.00 90.44 186 SER A N 1
ATOM 1559 C CA . SER A 1 186 ? -6.277 -13.801 17.788 1.00 90.44 186 SER A CA 1
ATOM 1560 C C . SER A 1 186 ? -7.048 -14.328 16.572 1.00 90.44 186 SER A C 1
ATOM 1562 O O . SER A 1 186 ? -6.590 -14.103 15.453 1.00 90.44 186 SER A O 1
ATOM 1564 N N . ALA A 1 187 ? -8.167 -15.033 16.774 1.00 94.19 187 ALA A N 1
ATOM 1565 C CA . ALA A 1 187 ? -9.005 -15.543 15.693 1.00 94.19 187 ALA A CA 1
ATOM 1566 C C . ALA A 1 187 ? -9.841 -14.425 15.053 1.00 94.19 187 ALA A C 1
ATOM 1568 O O . ALA A 1 187 ? -9.907 -14.351 13.830 1.00 94.19 187 ALA A O 1
ATOM 1569 N N . ASP A 1 188 ? -10.398 -13.515 15.856 1.00 92.31 188 ASP A N 1
ATOM 1570 C CA . ASP A 1 188 ? -11.175 -12.370 15.356 1.00 92.31 188 ASP A CA 1
ATOM 1571 C C . ASP A 1 188 ? -10.310 -11.448 14.488 1.00 92.31 188 ASP A C 1
ATOM 1573 O O . ASP A 1 188 ? -10.721 -11.018 13.407 1.00 92.31 188 ASP A O 1
ATOM 1577 N N . LEU A 1 189 ? -9.067 -11.214 14.920 1.00 93.00 189 LEU A N 1
ATOM 1578 C CA . LEU A 1 189 ? -8.084 -10.443 14.160 1.00 93.00 189 LEU A CA 1
ATOM 1579 C C . LEU A 1 189 ? -7.735 -11.110 12.821 1.00 93.00 189 LEU A C 1
ATOM 1581 O O . LEU A 1 189 ? -7.642 -10.425 11.805 1.00 93.00 189 LEU A O 1
ATOM 1585 N N . LEU A 1 190 ? -7.574 -12.439 12.796 1.00 95.06 190 LEU A N 1
ATOM 1586 C CA . LEU A 1 190 ? -7.324 -13.180 11.553 1.00 95.06 190 LEU A CA 1
ATOM 1587 C C . LEU A 1 190 ? -8.517 -13.105 10.595 1.00 95.06 190 LEU A C 1
ATOM 1589 O O . LEU A 1 190 ? -8.324 -12.872 9.407 1.00 95.06 190 LEU A O 1
ATOM 1593 N N . VAL A 1 191 ? -9.748 -13.211 11.101 1.00 94.94 191 VAL A N 1
ATOM 1594 C CA . VAL A 1 191 ? -10.956 -13.057 10.273 1.00 94.94 191 VAL A CA 1
ATOM 1595 C C . VAL A 1 191 ? -11.015 -11.665 9.637 1.00 94.94 191 VAL A C 1
ATOM 1597 O O . VAL A 1 191 ? -11.364 -11.540 8.460 1.00 94.94 191 VAL A O 1
ATOM 1600 N N . ASN A 1 192 ? -10.663 -10.612 10.383 1.00 93.69 192 ASN A N 1
ATOM 1601 C CA . ASN A 1 192 ? -10.576 -9.260 9.830 1.00 93.69 192 ASN A CA 1
ATOM 1602 C C . ASN A 1 192 ? -9.494 -9.163 8.742 1.00 93.69 192 ASN A C 1
ATOM 1604 O O . ASN A 1 192 ? -9.776 -8.674 7.647 1.00 93.69 192 ASN A O 1
ATOM 1608 N N . PHE A 1 193 ? -8.300 -9.685 9.021 1.00 95.69 193 PHE A N 1
ATOM 1609 C CA . PHE A 1 193 ? -7.175 -9.712 8.091 1.00 95.69 193 PHE A CA 1
ATOM 1610 C C . PHE A 1 193 ? -7.531 -10.415 6.771 1.00 95.69 193 PHE A C 1
ATOM 1612 O O . PHE A 1 193 ? -7.427 -9.817 5.698 1.00 95.69 193 PHE A O 1
ATOM 1619 N N . ASP A 1 194 ? -8.061 -11.636 6.849 1.00 96.25 194 ASP A N 1
ATOM 1620 C CA . ASP A 1 194 ? -8.472 -12.423 5.684 1.00 96.25 194 ASP A CA 1
ATOM 1621 C C . ASP A 1 194 ? -9.607 -11.744 4.907 1.00 96.25 194 ASP A C 1
ATOM 1623 O O . ASP A 1 194 ? -9.655 -11.802 3.679 1.00 96.25 194 ASP A O 1
ATOM 1627 N N . SER A 1 195 ? -10.520 -11.058 5.601 1.00 95.50 195 SER A N 1
ATOM 1628 C CA . SER A 1 195 ? -11.595 -10.285 4.969 1.00 95.50 195 SER A CA 1
ATOM 1629 C C . SER A 1 195 ? -11.054 -9.122 4.133 1.00 95.50 195 SER A C 1
ATOM 1631 O O . SER A 1 195 ? -11.530 -8.896 3.016 1.00 95.50 195 SER A O 1
ATOM 1633 N N . VAL A 1 196 ? -10.038 -8.405 4.628 1.00 95.44 196 VAL A N 1
ATOM 1634 C CA . VAL A 1 196 ? -9.359 -7.341 3.869 1.00 95.44 196 VAL A CA 1
ATOM 1635 C C . VAL A 1 196 ? -8.678 -7.921 2.633 1.00 95.44 196 VAL A C 1
ATOM 1637 O O . VAL A 1 196 ? -8.921 -7.431 1.530 1.00 95.44 196 VAL A O 1
ATOM 1640 N N . LEU A 1 197 ? -7.890 -8.989 2.787 1.00 96.06 197 LEU A N 1
ATOM 1641 C CA . LEU A 1 197 ? -7.186 -9.615 1.661 1.00 96.06 197 LEU A CA 1
ATOM 1642 C C . LEU A 1 197 ? -8.152 -10.193 0.626 1.00 96.06 197 LEU A C 1
ATOM 1644 O O . LEU A 1 197 ? -7.957 -10.008 -0.570 1.00 96.06 197 LEU A O 1
ATOM 1648 N N . LYS A 1 198 ? -9.258 -10.799 1.064 1.00 95.06 198 LYS A N 1
ATOM 1649 C CA . LYS A 1 198 ? -10.312 -11.279 0.166 1.00 95.06 198 LYS A CA 1
ATOM 1650 C C . LYS A 1 198 ? -10.950 -10.144 -0.632 1.00 95.06 198 LYS A C 1
ATOM 1652 O O . LYS A 1 198 ? -11.260 -10.326 -1.807 1.00 95.06 198 LYS A O 1
ATOM 1657 N N . LYS A 1 199 ? -11.167 -8.978 -0.015 1.00 94.12 199 LYS A N 1
ATOM 1658 C CA . LYS A 1 199 ? -11.650 -7.797 -0.742 1.00 94.12 199 LYS A CA 1
ATOM 1659 C C . LYS A 1 199 ? -10.621 -7.333 -1.764 1.00 94.12 199 LYS A C 1
ATOM 1661 O O . LYS A 1 199 ? -11.019 -7.085 -2.890 1.00 94.12 199 LYS A O 1
ATOM 1666 N N . VAL A 1 200 ? -9.338 -7.267 -1.404 1.00 93.69 200 VAL A N 1
ATOM 1667 C CA . VAL A 1 200 ? -8.249 -6.934 -2.342 1.00 93.69 200 VAL A CA 1
ATOM 1668 C C . VAL A 1 200 ? -8.222 -7.909 -3.521 1.00 93.69 200 VAL A C 1
ATOM 1670 O O . VAL A 1 200 ? -8.272 -7.458 -4.660 1.00 93.69 200 VAL A O 1
ATOM 1673 N N . GLY A 1 201 ? -8.259 -9.220 -3.271 1.00 92.25 201 GLY A N 1
ATOM 1674 C CA . GLY A 1 201 ? -8.323 -10.232 -4.331 1.00 92.25 201 GLY A CA 1
ATOM 1675 C C . GLY A 1 201 ? -9.572 -10.090 -5.206 1.00 92.25 201 GLY A C 1
ATOM 1676 O O . GLY A 1 201 ? -9.502 -10.180 -6.424 1.00 92.25 201 GLY A O 1
ATOM 1677 N N . SER A 1 202 ? -10.717 -9.736 -4.615 1.00 90.75 202 SER A N 1
ATOM 1678 C CA . SER A 1 202 ? -11.914 -9.415 -5.397 1.00 90.75 202 SER A CA 1
ATOM 1679 C C . SER A 1 202 ? -11.750 -8.157 -6.254 1.00 90.75 202 SER A C 1
ATOM 1681 O O . SER A 1 202 ? -12.460 -8.035 -7.248 1.00 90.75 202 SER A O 1
ATOM 1683 N N . LEU A 1 203 ? -10.905 -7.196 -5.876 1.00 88.88 203 LEU A N 1
ATOM 1684 C CA . LEU A 1 203 ? -10.604 -6.050 -6.733 1.00 88.88 203 LEU A CA 1
ATOM 1685 C C . LEU A 1 203 ? -9.722 -6.476 -7.883 1.00 88.88 203 LEU A C 1
ATOM 1687 O O . LEU A 1 203 ? -10.066 -6.166 -9.013 1.00 88.88 203 LEU A O 1
ATOM 1691 N N . GLU A 1 204 ? -8.669 -7.235 -7.608 1.00 87.81 204 GLU A N 1
ATOM 1692 C CA . GLU A 1 204 ? -7.810 -7.836 -8.625 1.00 87.81 204 GLU A CA 1
ATOM 1693 C C . GLU A 1 204 ? -8.620 -8.614 -9.676 1.00 87.81 204 GLU A C 1
ATOM 1695 O O . GLU A 1 204 ? -8.493 -8.330 -10.864 1.00 87.81 204 GLU A O 1
ATOM 1700 N N . ASP A 1 205 ? -9.552 -9.474 -9.251 1.00 87.19 205 ASP A N 1
ATOM 1701 C CA . ASP A 1 205 ? -10.448 -10.229 -10.146 1.00 87.19 205 ASP A CA 1
ATOM 1702 C C . ASP A 1 205 ? -11.351 -9.339 -11.024 1.00 87.19 205 ASP A C 1
ATOM 1704 O O . ASP A 1 205 ? -11.829 -9.766 -12.077 1.00 87.19 205 ASP A O 1
ATOM 1708 N N . ASN A 1 206 ? -11.626 -8.109 -10.582 1.00 85.69 206 ASN A N 1
ATOM 1709 C CA . ASN A 1 206 ? -12.402 -7.110 -11.321 1.00 85.69 206 ASN A CA 1
ATOM 1710 C C . ASN A 1 206 ? -11.500 -6.037 -11.949 1.00 85.69 206 ASN A C 1
ATOM 1712 O O . ASN A 1 206 ? -11.954 -4.922 -12.215 1.00 85.69 206 ASN A O 1
ATOM 1716 N N . ASP A 1 207 ? -10.220 -6.346 -12.148 1.00 83.81 207 ASP A N 1
ATOM 1717 C CA . ASP A 1 207 ? -9.187 -5.436 -12.629 1.00 83.81 207 ASP A CA 1
ATOM 1718 C C . ASP A 1 207 ? -9.159 -4.073 -11.906 1.00 83.81 207 ASP A C 1
ATOM 1720 O O . ASP A 1 207 ? -9.036 -3.002 -12.515 1.00 83.81 207 ASP A O 1
ATOM 1724 N N . PHE A 1 208 ? -9.341 -4.094 -10.593 1.00 86.31 208 PHE A N 1
ATOM 1725 C CA . PHE A 1 208 ? -9.420 -2.920 -9.727 1.00 86.31 208 PHE A CA 1
ATOM 1726 C C . PHE A 1 208 ? -10.545 -1.941 -10.083 1.00 86.31 208 PHE A C 1
ATOM 1728 O O . PHE A 1 208 ? -10.512 -0.767 -9.711 1.00 86.31 208 PHE A O 1
ATOM 1735 N N . VAL A 1 209 ? -11.588 -2.427 -10.755 1.00 78.56 209 VAL A N 1
ATOM 1736 C CA . VAL A 1 209 ? -12.825 -1.684 -10.980 1.00 78.56 209 VAL A CA 1
ATOM 1737 C C . VAL A 1 209 ? -13.801 -2.007 -9.857 1.00 78.56 209 VAL A C 1
ATOM 1739 O O . VAL A 1 209 ? -14.174 -3.158 -9.634 1.00 78.56 209 VAL A O 1
ATOM 1742 N N . MET A 1 210 ? -14.265 -0.977 -9.151 1.00 68.38 210 MET A N 1
ATOM 1743 C CA . MET A 1 210 ? -15.327 -1.162 -8.169 1.00 68.38 210 MET A CA 1
ATOM 1744 C C . MET A 1 210 ? -16.644 -1.501 -8.874 1.00 68.38 210 MET A C 1
ATOM 1746 O O . MET A 1 210 ? -17.078 -0.730 -9.738 1.00 68.38 210 MET A O 1
ATOM 1750 N N . PRO A 1 211 ? -17.336 -2.593 -8.495 1.00 54.78 211 PRO A N 1
ATOM 1751 C CA . PRO A 1 211 ? -18.682 -2.831 -8.979 1.00 54.78 211 PRO A CA 1
ATOM 1752 C C . PRO A 1 211 ? -19.565 -1.690 -8.474 1.00 54.78 211 PRO A C 1
ATOM 1754 O O . PRO A 1 211 ? -19.888 -1.597 -7.287 1.00 54.78 211 PRO A O 1
ATOM 1757 N N . VAL A 1 212 ? -19.960 -0.796 -9.382 1.00 47.84 212 VAL A N 1
ATOM 1758 C CA . VAL A 1 212 ? -21.020 0.177 -9.113 1.00 47.84 212 VAL A CA 1
ATOM 1759 C C . VAL A 1 212 ? -22.213 -0.639 -8.629 1.00 47.84 212 VAL A C 1
ATOM 1761 O O . VAL A 1 212 ? -22.617 -1.574 -9.327 1.00 47.84 212 VAL A O 1
ATOM 1764 N N . LYS A 1 213 ? -22.724 -0.349 -7.421 1.00 39.94 213 LYS A N 1
ATOM 1765 C CA . LYS A 1 213 ? -23.860 -1.067 -6.817 1.00 39.94 213 LYS A CA 1
ATOM 1766 C C . LYS A 1 213 ? -24.923 -1.329 -7.894 1.00 39.94 213 LYS A C 1
ATOM 1768 O O . LYS A 1 213 ? -25.617 -0.405 -8.302 1.00 39.94 213 LYS A O 1
ATOM 1773 N N . GLY A 1 214 ? -25.015 -2.580 -8.356 1.00 39.94 214 GLY A N 1
ATOM 1774 C CA . GLY A 1 214 ? -26.012 -3.022 -9.334 1.00 39.94 214 GLY A CA 1
ATOM 1775 C C . GLY A 1 214 ? -25.526 -3.558 -10.687 1.00 39.94 214 GLY A C 1
ATOM 1776 O O . GLY A 1 214 ? -26.384 -4.011 -11.441 1.00 39.94 214 GLY A O 1
ATOM 1777 N N . VAL A 1 215 ? -24.230 -3.586 -11.027 1.00 37.44 215 VAL A N 1
ATOM 1778 C CA . VAL A 1 215 ? -23.802 -4.077 -12.359 1.00 37.44 215 VAL A CA 1
ATOM 1779 C C . VAL A 1 215 ? -22.885 -5.299 -12.270 1.00 37.44 215 VAL A C 1
ATOM 1781 O O . VAL A 1 215 ? -21.743 -5.214 -11.830 1.00 37.44 215 VAL A O 1
ATOM 1784 N N . ARG A 1 216 ? -23.391 -6.455 -12.730 1.00 35.28 216 ARG A N 1
ATOM 1785 C CA . ARG A 1 216 ? -22.567 -7.610 -13.121 1.00 35.28 216 ARG A CA 1
ATOM 1786 C C . ARG A 1 216 ? -21.807 -7.229 -14.388 1.00 35.28 216 ARG A C 1
ATOM 1788 O O . ARG A 1 216 ? -22.429 -7.149 -15.448 1.00 35.28 216 ARG A O 1
ATOM 1795 N N . PHE A 1 217 ? -20.494 -7.055 -14.313 1.00 36.38 217 PHE A N 1
ATOM 1796 C CA . PHE A 1 217 ? -19.688 -7.022 -15.527 1.00 36.38 217 PHE A CA 1
ATOM 1797 C C . PHE A 1 217 ? -19.361 -8.456 -15.947 1.00 36.38 217 PHE A C 1
ATOM 1799 O O . PHE A 1 217 ? -18.782 -9.238 -15.199 1.00 36.38 217 PHE A O 1
ATOM 1806 N N . ARG A 1 218 ? -19.836 -8.824 -17.144 1.00 37.50 218 ARG A N 1
ATOM 1807 C CA . ARG A 1 218 ? -19.367 -10.006 -17.869 1.00 37.50 218 ARG A CA 1
ATOM 1808 C C . ARG A 1 218 ? -17.916 -9.747 -18.259 1.00 37.50 218 ARG A C 1
ATOM 1810 O O . ARG A 1 218 ? -17.631 -8.683 -18.802 1.00 37.50 218 ARG A O 1
ATOM 1817 N N . SER A 1 219 ? -17.041 -10.719 -18.011 1.00 32.16 219 SER A N 1
ATOM 1818 C CA . SER A 1 219 ? -15.660 -10.682 -18.478 1.00 32.16 219 SER A CA 1
ATOM 1819 C C . SER A 1 219 ? -15.644 -10.489 -19.994 1.00 32.16 219 SER A C 1
ATOM 1821 O O . SER A 1 219 ? -16.195 -11.321 -20.721 1.00 32.16 219 SER A O 1
ATOM 1823 N N . PHE A 1 220 ? -14.996 -9.435 -20.473 1.00 34.97 220 PHE A N 1
ATOM 1824 C CA . PHE A 1 220 ? -14.468 -9.438 -21.828 1.00 34.97 220 PHE A CA 1
ATOM 1825 C C . PHE A 1 220 ? -13.115 -10.143 -21.773 1.00 34.97 220 PHE A C 1
ATOM 1827 O O . PHE A 1 220 ? -12.123 -9.575 -21.331 1.00 34.97 220 PHE A O 1
ATOM 1834 N N . LYS A 1 221 ? -13.111 -11.418 -22.168 1.00 37.53 221 LYS A N 1
ATOM 1835 C CA . LYS A 1 221 ? -11.941 -12.020 -22.800 1.00 37.53 221 LYS A CA 1
ATOM 1836 C C . LYS A 1 221 ? -12.173 -11.905 -24.301 1.00 37.53 221 LYS A C 1
ATOM 1838 O O . LYS A 1 221 ? -13.112 -12.525 -24.800 1.00 37.53 221 LYS A O 1
ATOM 1843 N N . GLU A 1 222 ? -11.344 -11.121 -24.972 1.00 35.00 222 GLU A N 1
ATOM 1844 C CA . GLU A 1 222 ? -10.949 -11.365 -26.363 1.00 35.00 222 GLU A CA 1
ATOM 1845 C C . GLU A 1 222 ? -9.452 -11.666 -26.371 1.00 35.00 222 GLU A C 1
ATOM 1847 O O . GLU A 1 222 ? -8.718 -10.973 -25.627 1.00 35.00 222 GLU A O 1
#

Foldseek 3Di:
DDPPPPPPPAEEQWDADPPDPQAIAGDDDDLLDKHFHDFPQDLVPLPALVSLLSNLVRLLVNQPVPDDPPPDPPCVVLLVLLLLLLSLLLSLLLSLCSVAHDRLCNGLLLSLLLLQVDQVVLSLLLLCVDPRSVVSCVVVVVVVVVVPVVSSVSNSVSNCVRSVVCLDLQNSCRRNVRIRDSPDDPVNSVVSSVVSNVVSVVCSVVSNHDPPVPDDDDDDDD

Radius of gyration: 18.99 Å; chains: 1; bounding box: 56×35×72 Å

Sequence (222 aa):
MSIFSDKKEKTSIITPAKNYSLSYRLRSIDWNEDFYFENPIDKEKINSVSKAMNIAKDIFLSVVRAEIQFRDNHRWDDYIFFTMAAENIFAATIYYYCKHFPKEYCNLAYIIGTVCHTDITILLEMLKRDRETEIFIRCLEDSRTLRVDGEYVGIKSSLEVFLGRFYTKEFFYVFVNEEYDTTLSSADLLVNFDSVLKKVGSLEDNDFVMPVKGVRFRSFKE

Secondary structure (DSSP, 8-state):
----------EESEEE-TT-TT-EEEPPP-TTS-EE---S--TTT--SHHHHHHHHHHHHHHHHTT------TTSHHHHHHHHHHHHHHHHHHHHHHHHHS-GGG-SHHHHHHHHHHS-HHHHHHHHHTSHHHHTTTHHHHHHHHTT-HHHHHHHHHHHHHHHGGG-SHHHHHHHHHSB--TT--HHHHHHHHHHHHHHHHHHHTTTT----TT--PPP---